Protein AF-A0A7Y5Q0I6-F1 (afdb_monomer_lite)

Radius of gyration: 16.9 Å; chains: 1; bounding box: 39×38×56 Å

pLDDT: mean 83.08, std 16.24, range [30.36, 98.31]

Secondary structure (DSSP, 8-state):
---HHHHHSTTTTT----SHHHHHHHHHHTT--GGGSEEEESS-SHHHHHH--EEEETTSSS-TTTTTSS---HHHHHHHHHHT--SEEEESSPPPPTT--SGGG-TTTTSHHHHHHHTTTT-GGGTTS-HHHHHHHHHHHHHHHHHHEEEEEEEE--TTT-TT-EEEEEEETT-TTHHHHHHHHHT-SSSPPGGGHHHH-SS-GGGTT--

Structure (mmCIF, N/CA/C/O backbone):
data_AF-A0A7Y5Q0I6-F1
#
_entry.id   AF-A0A7Y5Q0I6-F1
#
loop_
_atom_site.group_PDB
_atom_site.id
_atom_site.type_symbol
_atom_site.label_atom_id
_atom_site.label_alt_id
_atom_site.label_comp_id
_atom_site.label_asym_id
_atom_site.label_entity_id
_atom_site.label_seq_id
_atom_site.pdbx_PDB_ins_code
_atom_site.Cartn_x
_atom_site.Cartn_y
_atom_site.Cartn_z
_atom_site.occupancy
_atom_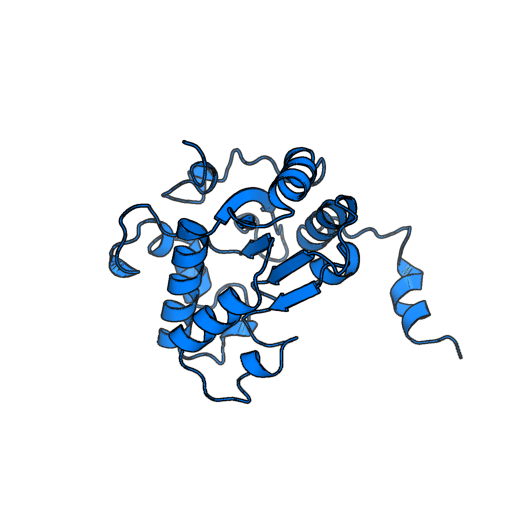site.B_iso_or_equiv
_atom_site.auth_seq_id
_atom_site.auth_comp_id
_atom_site.auth_asym_id
_atom_site.auth_atom_id
_atom_site.pdbx_PDB_model_num
ATOM 1 N N . LEU A 1 1 ? 19.871 -3.307 36.132 1.00 40.44 1 LEU A N 1
ATOM 2 C CA . LEU A 1 1 ? 20.026 -3.120 34.671 1.00 40.44 1 LEU A CA 1
ATOM 3 C C . LEU A 1 1 ? 18.630 -3.068 34.072 1.00 40.44 1 LEU A C 1
ATOM 5 O O . LEU A 1 1 ? 17.903 -4.044 34.201 1.00 40.44 1 LEU A O 1
ATOM 9 N N . ALA A 1 2 ? 18.203 -1.915 33.559 1.00 31.17 2 ALA A N 1
ATOM 10 C CA . ALA A 1 2 ? 16.858 -1.774 33.006 1.00 31.17 2 ALA A CA 1
ATOM 11 C C . ALA A 1 2 ? 16.737 -2.561 31.685 1.00 31.17 2 ALA A C 1
ATOM 13 O O . ALA A 1 2 ? 17.696 -2.639 30.919 1.00 31.17 2 ALA A O 1
ATOM 14 N N . HIS A 1 3 ? 15.576 -3.180 31.452 1.00 30.36 3 HIS A N 1
ATOM 15 C CA . HIS A 1 3 ? 15.298 -4.002 30.270 1.00 30.36 3 HIS A CA 1
ATOM 16 C C . HIS A 1 3 ? 15.538 -3.186 28.982 1.00 30.36 3 HIS A C 1
ATOM 18 O O . HIS A 1 3 ? 15.102 -2.039 28.933 1.00 30.36 3 HIS A O 1
ATOM 24 N N . PRO A 1 4 ? 16.100 -3.744 27.892 1.00 36.62 4 PRO A N 1
ATOM 25 C CA . PRO A 1 4 ? 16.348 -3.027 26.625 1.00 36.62 4 PRO A CA 1
ATOM 26 C C . PRO A 1 4 ? 15.128 -2.302 26.020 1.00 36.62 4 PRO A C 1
ATOM 28 O O . PRO A 1 4 ? 15.272 -1.398 25.203 1.00 36.62 4 PRO A O 1
ATOM 31 N N . ARG A 1 5 ? 13.913 -2.654 26.465 1.00 37.59 5 ARG A N 1
ATOM 32 C CA . ARG A 1 5 ? 12.668 -1.963 26.102 1.00 37.59 5 ARG A CA 1
ATOM 33 C C . ARG A 1 5 ? 12.566 -0.567 26.726 1.00 37.59 5 ARG A C 1
ATOM 35 O O . ARG A 1 5 ? 12.044 0.321 26.069 1.00 37.59 5 ARG A O 1
ATOM 42 N N . SER A 1 6 ? 13.086 -0.345 27.936 1.00 37.88 6 SER A N 1
ATOM 43 C CA . SER A 1 6 ? 12.951 0.936 28.644 1.00 37.88 6 SER A CA 1
ATOM 44 C C . SER A 1 6 ? 13.826 2.045 28.059 1.00 37.88 6 SER A C 1
ATOM 46 O O . SER A 1 6 ? 13.503 3.215 28.223 1.00 37.88 6 SER A O 1
ATOM 48 N N . VAL A 1 7 ? 14.915 1.689 27.370 1.00 39.22 7 VAL A N 1
ATOM 49 C CA . VAL A 1 7 ? 15.839 2.649 26.738 1.00 39.22 7 VAL A CA 1
ATOM 50 C C . VAL A 1 7 ? 15.331 3.079 25.356 1.00 39.22 7 VAL A C 1
ATOM 52 O O . VAL A 1 7 ? 15.511 4.225 24.957 1.00 39.22 7 VAL A O 1
ATOM 55 N N . ALA A 1 8 ? 14.607 2.201 24.652 1.00 41.41 8 ALA A N 1
ATOM 56 C CA . ALA A 1 8 ? 13.905 2.557 23.416 1.00 41.41 8 ALA A CA 1
ATOM 57 C C . ALA A 1 8 ? 12.666 3.441 23.673 1.00 41.41 8 ALA A C 1
ATOM 59 O O . ALA A 1 8 ? 12.259 4.205 22.801 1.00 41.41 8 ALA A O 1
ATOM 60 N N . THR A 1 9 ? 12.076 3.373 24.874 1.00 41.97 9 THR A N 1
ATOM 61 C CA . THR A 1 9 ? 10.883 4.151 25.259 1.00 41.97 9 THR A CA 1
ATOM 62 C C . THR A 1 9 ? 11.174 5.378 26.125 1.00 41.97 9 THR A C 1
ATOM 64 O O . THR A 1 9 ? 10.256 6.136 26.425 1.00 41.97 9 THR A O 1
ATOM 67 N N . SER A 1 10 ? 12.418 5.624 26.547 1.00 36.28 10 SER A N 1
ATOM 68 C CA . SER A 1 10 ? 12.753 6.785 27.393 1.00 36.28 10 SER A CA 1
ATOM 69 C C . SER A 1 10 ? 12.792 8.122 26.637 1.00 36.28 10 SER A C 1
ATOM 71 O O . SER A 1 10 ? 12.914 9.169 27.260 1.00 36.28 10 SER A O 1
ATOM 73 N N . TRP A 1 11 ? 12.636 8.104 25.310 1.00 38.44 11 TRP A N 1
ATOM 74 C CA . TRP A 1 11 ? 12.627 9.289 24.438 1.00 38.44 11 TRP A CA 1
ATOM 75 C C . TRP A 1 11 ? 11.198 9.756 24.060 1.00 38.44 11 TRP A C 1
ATOM 77 O O . TRP A 1 11 ? 11.021 10.648 23.236 1.00 38.44 11 TRP A O 1
ATOM 87 N N . TRP A 1 12 ? 10.156 9.139 24.632 1.00 49.66 12 TRP A N 1
ATOM 88 C CA . TRP A 1 12 ? 8.867 8.943 23.947 1.00 49.66 12 TRP A CA 1
ATOM 89 C C . TRP A 1 12 ? 7.822 10.074 24.010 1.00 49.66 12 TRP A C 1
ATOM 91 O O . TRP A 1 12 ? 7.208 10.351 22.981 1.00 49.66 12 TRP A O 1
ATOM 101 N N . PRO A 1 13 ? 7.552 10.761 25.136 1.00 46.53 13 PRO A N 1
ATOM 102 C CA . PRO A 1 13 ? 6.463 11.747 25.146 1.00 46.53 13 PRO A CA 1
ATOM 103 C C . PRO A 1 13 ? 6.823 13.058 24.435 1.00 46.53 13 PRO A C 1
ATOM 105 O O . PRO A 1 13 ? 5.936 13.766 23.972 1.00 46.53 13 PRO A O 1
ATOM 108 N N . GLN A 1 14 ? 8.118 13.372 24.349 1.00 43.25 14 GLN A N 1
ATOM 109 C CA . GLN A 1 14 ? 8.625 14.673 23.896 1.00 43.25 14 GLN A CA 1
ATOM 110 C C . GLN A 1 14 ? 9.036 14.670 22.412 1.00 43.25 14 GLN A C 1
ATOM 112 O O . GLN A 1 14 ? 9.168 15.731 21.812 1.00 43.25 14 GLN A O 1
ATOM 117 N N . PHE A 1 15 ? 9.176 13.485 21.802 1.00 50.59 15 PHE A N 1
ATOM 118 C CA . PHE A 1 15 ? 9.573 13.300 20.405 1.00 50.59 15 PHE A CA 1
ATOM 119 C C . PHE A 1 15 ? 8.634 12.327 19.690 1.00 50.59 15 PHE A C 1
ATOM 121 O O . PHE A 1 15 ? 9.068 11.291 19.189 1.00 50.59 15 PHE A O 1
ATOM 128 N N . ARG A 1 16 ? 7.330 12.637 19.624 1.00 55.47 16 ARG A N 1
ATOM 129 C CA . ARG A 1 16 ? 6.475 11.959 18.636 1.00 55.47 16 ARG A CA 1
ATOM 130 C C . ARG A 1 16 ? 7.062 12.266 17.257 1.00 55.47 16 ARG A C 1
ATOM 132 O O . ARG A 1 16 ? 7.065 13.438 16.878 1.00 55.47 16 ARG A O 1
ATOM 139 N N . PRO A 1 17 ? 7.589 11.277 16.518 1.00 62.00 17 PRO A N 1
ATOM 140 C CA . PRO A 1 17 ? 8.167 11.559 15.219 1.00 62.00 17 PRO A CA 1
ATOM 141 C C . PRO A 1 17 ? 7.054 12.095 14.316 1.00 62.00 17 PRO A C 1
ATOM 143 O O . PRO A 1 17 ? 6.029 11.440 14.155 1.00 62.00 17 PRO A O 1
ATOM 146 N N . ASN A 1 18 ? 7.232 13.281 13.735 1.00 70.94 18 ASN A N 1
ATOM 147 C CA . ASN A 1 18 ? 6.258 13.854 12.799 1.00 70.94 18 ASN A CA 1
ATOM 148 C C . ASN A 1 18 ? 6.483 13.373 11.350 1.00 70.94 18 ASN A C 1
ATOM 150 O O . ASN A 1 18 ? 6.041 14.006 10.398 1.00 70.94 18 ASN A O 1
ATOM 154 N N . ASN A 1 19 ? 7.209 12.266 11.157 1.00 80.19 19 ASN A N 1
ATOM 155 C CA . ASN A 1 19 ? 7.417 11.693 9.827 1.00 80.19 19 ASN A CA 1
ATOM 156 C C . ASN A 1 19 ? 6.182 10.892 9.376 1.00 80.19 19 ASN A C 1
ATOM 158 O O . ASN A 1 19 ? 5.393 10.432 10.205 1.00 80.19 19 ASN A O 1
ATOM 162 N N . ALA A 1 20 ? 6.026 10.698 8.064 1.00 83.12 20 ALA A N 1
ATOM 163 C CA . ALA A 1 20 ? 4.897 9.973 7.467 1.00 83.12 20 ALA A CA 1
ATOM 164 C C . ALA A 1 20 ? 4.594 8.617 8.119 1.00 83.12 20 ALA A C 1
ATOM 166 O O . ALA A 1 20 ? 3.440 8.322 8.411 1.00 83.12 20 ALA A O 1
ATOM 167 N N . LEU A 1 21 ? 5.616 7.796 8.368 1.00 85.81 21 LEU A N 1
ATOM 168 C CA . LEU A 1 21 ? 5.430 6.428 8.856 1.00 85.81 21 LEU A CA 1
ATOM 169 C C . LEU A 1 21 ? 4.940 6.395 10.309 1.00 85.81 21 LEU A C 1
ATOM 171 O O . LEU A 1 21 ? 4.128 5.542 10.666 1.00 85.81 21 LEU A O 1
ATOM 175 N N . ALA A 1 22 ? 5.391 7.329 11.148 1.00 86.06 22 ALA A N 1
ATOM 176 C CA . ALA A 1 22 ? 4.839 7.495 12.491 1.00 86.06 22 ALA A CA 1
ATOM 177 C C . ALA A 1 22 ? 3.396 8.003 12.458 1.00 86.06 22 ALA A C 1
ATOM 179 O O . ALA A 1 22 ? 2.556 7.468 13.178 1.00 86.06 22 ALA A O 1
ATOM 180 N N . ARG A 1 23 ? 3.105 9.003 11.613 1.00 88.75 23 ARG A N 1
ATOM 181 C CA . ARG A 1 23 ? 1.752 9.556 11.438 1.00 88.75 23 ARG A CA 1
ATOM 182 C C . ARG A 1 23 ? 0.761 8.464 11.022 1.00 88.75 23 ARG A C 1
ATOM 184 O O . ARG A 1 23 ? -0.217 8.251 11.733 1.00 88.75 23 ARG A O 1
ATOM 191 N N . LEU A 1 24 ? 1.094 7.699 9.980 1.00 90.94 24 LEU A N 1
ATOM 192 C CA . LEU A 1 24 ? 0.323 6.536 9.536 1.00 90.94 24 LEU A CA 1
ATOM 193 C C . LEU A 1 24 ? 0.144 5.499 10.650 1.00 90.94 24 LEU A C 1
ATOM 195 O O . LEU A 1 24 ? -0.965 5.042 10.909 1.00 90.94 24 LEU A O 1
ATOM 199 N N . GLY A 1 25 ? 1.230 5.114 11.324 1.00 92.00 25 GLY A N 1
ATOM 200 C CA . GLY A 1 25 ? 1.151 4.120 12.390 1.00 92.00 25 GLY A CA 1
ATOM 201 C C . GLY A 1 25 ? 0.245 4.555 13.545 1.00 92.00 25 GLY A C 1
ATOM 202 O O . GLY A 1 25 ? -0.499 3.734 14.070 1.00 92.00 25 GLY A O 1
ATOM 203 N N . LEU A 1 26 ? 0.273 5.836 13.919 1.00 91.44 26 LEU A N 1
ATOM 204 C CA . LEU A 1 26 ? -0.611 6.391 14.945 1.00 91.44 26 LEU A CA 1
ATOM 205 C C . LEU A 1 26 ? -2.075 6.394 14.498 1.00 91.44 26 LEU A C 1
ATOM 207 O O . LEU A 1 26 ? -2.926 6.006 15.290 1.00 91.44 26 LEU A O 1
ATOM 211 N N . ASP A 1 27 ? -2.357 6.776 13.249 1.00 93.12 27 ASP A N 1
ATOM 212 C CA . ASP A 1 27 ? -3.720 6.742 12.707 1.00 93.12 27 ASP A CA 1
ATOM 213 C C . ASP A 1 27 ? -4.264 5.313 12.698 1.00 93.12 27 ASP A C 1
ATOM 215 O O . ASP A 1 27 ? -5.323 5.052 13.254 1.00 93.12 27 ASP A O 1
ATOM 219 N N . LEU A 1 28 ? -3.506 4.346 12.176 1.00 94.31 28 LEU A N 1
ATOM 220 C CA . LEU A 1 28 ? -3.920 2.940 12.205 1.00 94.31 28 LEU A CA 1
ATOM 221 C C . LEU A 1 28 ? -4.111 2.411 13.633 1.00 94.31 28 LEU A C 1
ATOM 223 O O . LEU A 1 28 ? -4.994 1.587 13.856 1.00 94.31 28 LEU A O 1
ATOM 227 N N . GLY A 1 29 ? -3.341 2.903 14.606 1.00 93.56 29 GLY A N 1
ATOM 228 C CA . GLY A 1 29 ? -3.525 2.566 16.020 1.00 93.56 29 GLY A CA 1
ATOM 229 C C . GLY A 1 29 ? -4.877 3.022 16.585 1.00 93.56 29 GLY A C 1
ATOM 230 O O . GLY A 1 29 ? -5.436 2.346 17.446 1.00 93.56 29 GLY A O 1
ATOM 231 N N . GLU A 1 30 ? -5.462 4.106 16.063 1.00 94.56 30 GLU A N 1
ATOM 232 C CA . GLU A 1 30 ? -6.795 4.587 16.467 1.00 94.56 30 GLU A CA 1
ATOM 233 C C . GLU A 1 30 ? -7.932 3.657 16.004 1.00 94.56 30 GLU A C 1
ATOM 235 O O . GLU A 1 30 ? -9.053 3.737 16.516 1.00 94.56 30 GLU A O 1
ATOM 240 N N . SER A 1 31 ? -7.654 2.717 15.091 1.00 94.62 31 SER A N 1
ATOM 241 C CA . SER A 1 31 ? -8.609 1.663 14.735 1.00 94.62 31 SER A CA 1
ATOM 242 C C . SER A 1 31 ? -8.952 0.753 15.913 1.00 94.62 31 SER A C 1
ATOM 244 O O . SER A 1 31 ? -10.091 0.289 15.979 1.00 94.62 31 SER A O 1
ATOM 246 N N . GLY A 1 32 ? -8.012 0.552 16.847 1.00 94.44 32 GLY A N 1
ATOM 247 C CA . GLY A 1 32 ? -8.145 -0.379 17.970 1.00 94.44 32 GLY A CA 1
ATOM 248 C C . GLY A 1 32 ? -8.094 -1.857 17.570 1.00 94.44 32 GLY A C 1
ATOM 249 O O . GLY A 1 32 ? -8.406 -2.705 18.394 1.00 94.44 32 GLY A O 1
ATOM 250 N N . LEU A 1 33 ? -7.731 -2.166 16.320 1.00 95.56 33 LEU A N 1
ATOM 251 C CA . LEU A 1 33 ? -7.743 -3.535 15.794 1.00 95.56 33 LEU A CA 1
ATOM 252 C C . LEU A 1 33 ? -6.536 -4.362 16.243 1.00 95.56 33 LEU A C 1
ATOM 254 O O . LEU A 1 33 ? -6.606 -5.582 16.248 1.00 95.56 33 LEU A O 1
ATOM 258 N N . GLU A 1 34 ? -5.428 -3.713 16.610 1.00 94.19 34 GLU A N 1
ATOM 259 C CA . GLU A 1 34 ? -4.209 -4.387 17.068 1.00 94.19 34 GLU A CA 1
ATOM 260 C C . GLU A 1 34 ? -3.864 -5.618 16.199 1.00 94.19 34 GLU A C 1
ATOM 262 O O . GLU A 1 34 ? -3.811 -5.525 14.977 1.00 94.19 34 GLU A O 1
ATOM 267 N N . GLN A 1 35 ? -3.647 -6.792 16.792 1.00 95.56 35 GLN A N 1
ATOM 268 C CA . GLN A 1 35 ? -3.250 -8.000 16.062 1.00 95.56 35 GLN A CA 1
ATOM 269 C C . GLN A 1 35 ? -4.384 -8.664 15.257 1.00 95.56 35 GLN A C 1
ATOM 271 O O . GLN A 1 35 ? -4.104 -9.633 14.549 1.00 95.56 35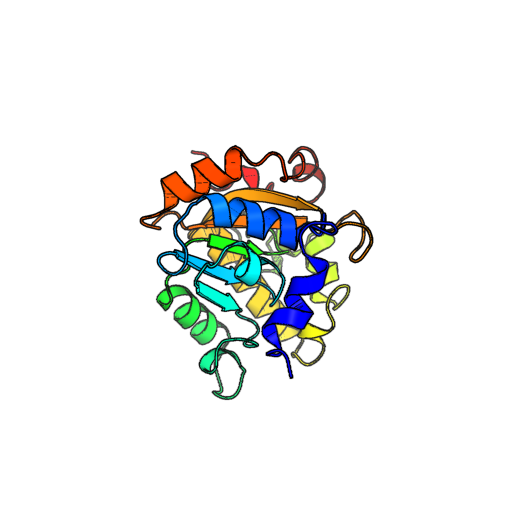 GLN A O 1
ATOM 276 N N . ASP A 1 36 ? -5.619 -8.156 15.325 1.00 97.00 36 ASP A N 1
ATOM 277 C CA . ASP A 1 36 ? -6.750 -8.689 14.557 1.00 97.00 36 ASP A CA 1
ATOM 278 C C . ASP A 1 36 ? -6.672 -8.291 13.078 1.00 97.00 36 ASP A C 1
ATOM 280 O O . ASP A 1 36 ? -7.109 -9.048 12.212 1.00 97.00 36 ASP A O 1
ATOM 284 N N . ALA A 1 37 ? -6.059 -7.142 12.770 1.00 97.25 37 ALA A N 1
ATOM 285 C CA . ALA A 1 37 ? -5.858 -6.683 11.400 1.00 97.25 37 ALA A CA 1
ATOM 286 C C . ALA A 1 37 ? -4.389 -6.762 10.965 1.00 97.25 37 ALA A C 1
ATOM 288 O O . ALA A 1 37 ? -3.445 -6.638 11.754 1.00 97.25 37 ALA A O 1
ATOM 289 N N . THR A 1 38 ? -4.197 -6.975 9.664 1.00 96.50 38 THR A N 1
ATOM 290 C CA . THR A 1 38 ? -2.879 -7.186 9.059 1.00 96.50 38 THR A CA 1
ATOM 291 C C . THR A 1 38 ? -2.517 -6.073 8.093 1.00 96.50 38 THR A C 1
ATOM 293 O O . THR A 1 38 ? -3.299 -5.735 7.208 1.00 96.50 38 THR A O 1
ATOM 296 N N . ILE A 1 39 ? -1.302 -5.544 8.219 1.00 95.38 39 ILE A N 1
ATOM 297 C CA . ILE A 1 39 ? -0.731 -4.581 7.285 1.00 95.38 39 ILE A CA 1
ATOM 298 C C . ILE A 1 39 ? 0.316 -5.229 6.379 1.00 95.38 39 ILE A C 1
ATOM 300 O O . ILE A 1 39 ? 1.275 -5.835 6.860 1.00 95.38 39 ILE A O 1
ATOM 304 N N . LEU A 1 40 ? 0.146 -5.051 5.069 1.00 94.31 40 LEU A N 1
ATOM 305 C CA . LEU A 1 40 ? 1.177 -5.289 4.065 1.00 94.31 40 LEU A CA 1
ATOM 306 C C . LEU A 1 40 ? 2.066 -4.048 3.940 1.00 94.31 40 LEU A C 1
ATOM 308 O O . LEU A 1 40 ? 1.574 -2.940 3.721 1.00 94.31 40 LEU A O 1
ATOM 312 N N . LEU A 1 41 ? 3.375 -4.235 4.065 1.00 88.44 41 LEU A N 1
ATOM 313 C CA . LEU A 1 41 ? 4.368 -3.171 4.020 1.00 88.44 41 LEU A CA 1
ATOM 314 C C . LEU A 1 41 ? 5.292 -3.336 2.813 1.00 88.44 41 LEU A C 1
ATOM 316 O O . LEU A 1 41 ? 5.887 -4.397 2.622 1.00 88.44 41 LEU A O 1
ATOM 320 N N . SER A 1 42 ? 5.527 -2.237 2.098 1.00 73.19 42 SER A N 1
ATOM 321 C CA . SER A 1 42 ? 6.627 -2.120 1.130 1.00 73.19 42 SER A CA 1
ATOM 322 C C . SER A 1 42 ? 8.011 -1.918 1.791 1.00 73.19 42 SER A C 1
ATOM 324 O O . SER A 1 42 ? 9.007 -1.719 1.096 1.00 73.19 42 SER A O 1
ATOM 326 N N . GLY A 1 43 ? 8.093 -1.967 3.129 1.00 65.81 43 GLY A N 1
ATOM 327 C CA . GLY A 1 43 ? 9.333 -1.905 3.910 1.00 65.81 43 GLY A CA 1
ATOM 328 C C . GLY A 1 43 ? 9.084 -1.891 5.426 1.00 65.81 43 GLY A C 1
ATOM 329 O O . GLY A 1 43 ? 8.067 -1.375 5.893 1.00 65.81 43 GLY A O 1
ATOM 330 N N . ALA A 1 44 ? 10.005 -2.458 6.211 1.00 59.78 44 ALA A N 1
ATOM 331 C CA . ALA A 1 44 ? 9.915 -2.455 7.674 1.00 59.78 44 ALA A CA 1
ATOM 332 C C . ALA A 1 44 ? 10.115 -1.037 8.243 1.00 59.78 44 ALA A C 1
ATOM 334 O O . ALA A 1 44 ? 10.926 -0.263 7.736 1.00 59.78 44 ALA A O 1
ATOM 335 N N . GLY A 1 45 ? 9.397 -0.673 9.311 1.00 71.56 45 GLY A N 1
ATOM 336 C CA . GLY A 1 45 ? 9.482 0.693 9.830 1.00 71.56 45 GLY A CA 1
ATOM 337 C C . GLY A 1 45 ? 8.673 0.974 11.090 1.00 71.56 45 GLY A C 1
ATOM 338 O O . GLY A 1 45 ? 8.370 0.087 11.880 1.00 71.56 45 GLY A O 1
ATOM 339 N N . GLN A 1 46 ? 8.341 2.251 11.279 1.00 83.31 46 GLN A N 1
ATOM 340 C CA . GLN A 1 46 ? 7.649 2.758 12.469 1.00 83.31 46 GLN A CA 1
ATOM 341 C C . GLN A 1 46 ? 6.158 2.374 12.506 1.00 83.31 46 GLN A C 1
ATOM 343 O O . GLN A 1 46 ? 5.564 2.343 13.584 1.00 83.31 46 GLN A O 1
ATOM 348 N N . VAL A 1 47 ? 5.561 2.029 11.357 1.00 88.12 47 VAL A N 1
ATOM 349 C CA . VAL A 1 47 ? 4.120 1.749 11.241 1.00 88.12 47 VAL A CA 1
ATOM 350 C C . VAL A 1 47 ? 3.670 0.596 12.154 1.00 88.12 47 VAL A C 1
ATOM 352 O O . VAL A 1 47 ? 2.763 0.827 12.956 1.00 88.12 47 VAL A O 1
ATOM 355 N N . PRO A 1 48 ? 4.288 -0.608 12.150 1.00 87.94 48 PRO A N 1
ATOM 356 C CA . PRO A 1 48 ? 3.873 -1.699 13.044 1.00 87.94 48 PRO A CA 1
ATOM 357 C C . PRO A 1 48 ? 4.036 -1.366 14.523 1.00 87.94 48 PRO A C 1
ATOM 359 O O . PRO A 1 48 ? 3.265 -1.828 15.363 1.00 87.94 48 PRO A O 1
ATOM 362 N N . TRP A 1 49 ? 5.033 -0.545 14.857 1.00 87.12 49 TRP A N 1
ATOM 363 C CA . TRP A 1 49 ? 5.273 -0.169 16.241 1.00 87.12 49 TRP A CA 1
ATOM 364 C C . TRP A 1 49 ? 4.118 0.661 16.813 1.00 87.12 49 TRP A C 1
ATOM 366 O O . TRP A 1 49 ? 3.646 0.367 17.913 1.00 87.12 49 TRP A O 1
ATOM 376 N N . PHE A 1 50 ? 3.677 1.689 16.082 1.00 89.88 50 PHE A N 1
ATOM 377 C CA . PHE A 1 50 ? 2.604 2.580 16.532 1.00 89.88 50 PHE A CA 1
ATOM 378 C C . PHE A 1 50 ? 1.211 1.978 16.330 1.00 89.88 50 PHE A C 1
ATOM 380 O O . PHE A 1 50 ? 0.368 2.130 17.208 1.00 89.88 50 PHE A O 1
ATOM 387 N N . SER A 1 51 ? 0.988 1.269 15.221 1.00 92.12 51 SER A N 1
ATOM 388 C CA . SER A 1 51 ? -0.336 0.729 14.884 1.00 92.12 51 SER A CA 1
ATOM 389 C C . SER A 1 51 ? -0.704 -0.527 15.662 1.00 92.12 51 SER A C 1
ATOM 391 O O . SER A 1 51 ? -1.882 -0.838 15.794 1.00 92.12 51 SER A O 1
ATOM 393 N N . ARG A 1 52 ? 0.302 -1.268 16.152 1.00 92.56 52 ARG A N 1
ATOM 394 C CA . ARG A 1 52 ? 0.139 -2.601 16.749 1.00 92.56 52 ARG A CA 1
ATOM 395 C C . ARG A 1 52 ? -0.540 -3.613 15.825 1.00 92.56 52 ARG A C 1
ATOM 397 O O . ARG A 1 52 ? -0.961 -4.650 16.322 1.00 92.56 52 ARG A O 1
ATOM 404 N N . LEU A 1 53 ? -0.606 -3.355 14.519 1.00 94.69 53 LEU A N 1
ATOM 405 C CA . LEU A 1 53 ? -1.111 -4.320 13.549 1.00 94.69 53 LEU A CA 1
ATOM 406 C C . LEU A 1 53 ? -0.140 -5.482 13.362 1.00 94.69 53 LEU A C 1
ATOM 408 O O . LEU A 1 53 ? 1.078 -5.330 13.523 1.00 94.69 53 LEU A O 1
ATOM 412 N N . ARG A 1 54 ? -0.666 -6.649 12.982 1.00 93.81 54 ARG A N 1
ATOM 413 C CA . ARG A 1 54 ? 0.178 -7.733 12.471 1.00 93.81 54 ARG A CA 1
ATOM 414 C C . ARG A 1 54 ? 0.816 -7.258 11.169 1.00 93.81 54 ARG A C 1
ATOM 416 O O . ARG A 1 54 ? 0.118 -6.801 10.275 1.00 93.81 54 ARG A O 1
ATOM 423 N N . ALA A 1 55 ? 2.134 -7.347 11.049 1.00 92.12 55 ALA A N 1
ATOM 424 C CA . ALA A 1 55 ? 2.845 -6.819 9.890 1.00 92.12 55 ALA A CA 1
ATOM 425 C C . ALA A 1 55 ? 3.383 -7.937 9.002 1.00 92.12 55 ALA A C 1
ATOM 427 O O . ALA A 1 55 ? 4.018 -8.869 9.487 1.00 92.12 55 ALA A O 1
ATOM 428 N N . VAL A 1 56 ? 3.196 -7.779 7.698 1.00 91.06 56 VAL A N 1
ATOM 429 C CA . VAL A 1 56 ? 3.824 -8.583 6.650 1.00 91.06 56 VAL A CA 1
ATOM 430 C C . VAL A 1 56 ? 4.584 -7.612 5.768 1.00 91.06 56 VAL A C 1
ATOM 432 O O . VAL A 1 56 ? 3.974 -6.721 5.185 1.00 91.06 56 VAL A O 1
ATOM 435 N N . ASP A 1 57 ? 5.901 -7.746 5.669 1.00 86.50 57 ASP A N 1
ATOM 436 C CA . ASP A 1 57 ? 6.654 -7.040 4.637 1.00 86.50 57 ASP A CA 1
ATOM 437 C C . ASP A 1 57 ? 7.014 -8.006 3.508 1.00 86.50 57 ASP A C 1
ATOM 439 O O . ASP A 1 57 ? 7.476 -9.128 3.735 1.00 86.50 57 ASP A O 1
ATOM 443 N N . TRP A 1 58 ? 6.736 -7.590 2.273 1.00 82.50 58 TRP A N 1
ATOM 444 C CA . TRP A 1 58 ? 6.936 -8.465 1.119 1.00 82.50 58 TRP A CA 1
ATOM 445 C C . TRP A 1 58 ? 8.406 -8.574 0.701 1.00 82.50 58 TRP A C 1
ATOM 447 O O . TRP A 1 58 ? 8.775 -9.505 -0.011 1.00 82.50 58 TRP A O 1
ATOM 457 N N . VAL A 1 59 ? 9.254 -7.676 1.211 1.00 78.56 59 VAL A N 1
ATOM 458 C CA . VAL A 1 59 ? 10.720 -7.736 1.100 1.00 78.56 59 VAL A CA 1
ATOM 459 C C . VAL A 1 59 ? 11.356 -8.803 2.001 1.00 78.56 59 VAL A C 1
ATOM 461 O O . VAL A 1 59 ? 12.528 -9.129 1.822 1.00 78.56 59 VAL A O 1
ATOM 464 N N . GLY A 1 60 ? 10.597 -9.390 2.930 1.00 77.50 60 GLY A N 1
ATOM 465 C CA . GLY A 1 60 ? 10.999 -10.550 3.717 1.00 77.50 60 GLY A CA 1
ATOM 466 C C . GLY A 1 60 ? 11.820 -10.275 4.977 1.00 77.50 60 GLY A C 1
ATOM 467 O O . GLY A 1 60 ? 12.397 -11.210 5.531 1.00 77.50 60 GLY A O 1
ATOM 468 N N . LEU A 1 61 ? 11.868 -9.036 5.463 1.00 78.44 61 LEU A N 1
ATOM 469 C CA . LEU A 1 61 ? 12.595 -8.649 6.676 1.00 78.44 61 LEU A CA 1
ATOM 470 C C . LEU A 1 61 ? 11.942 -9.201 7.953 1.00 78.44 61 LEU A C 1
ATOM 472 O O . LEU A 1 61 ? 12.650 -9.521 8.908 1.00 78.44 61 LEU A O 1
ATOM 476 N N . ASN A 1 62 ? 10.615 -9.344 7.978 1.00 79.50 62 ASN A N 1
ATOM 477 C CA . ASN A 1 62 ? 9.857 -9.835 9.131 1.00 79.50 62 ASN A CA 1
ATOM 478 C C . ASN A 1 62 ? 9.167 -11.188 8.906 1.00 79.50 62 ASN A C 1
ATOM 480 O O . ASN A 1 62 ? 8.462 -11.668 9.794 1.00 79.50 62 ASN A O 1
ATOM 484 N N . HIS A 1 63 ? 9.373 -11.819 7.747 1.00 82.75 63 HIS A N 1
ATOM 485 C CA . HIS A 1 63 ? 8.625 -13.009 7.361 1.00 82.75 63 HIS A CA 1
ATOM 486 C C . HIS A 1 63 ? 9.534 -14.086 6.750 1.00 82.75 63 HIS A C 1
ATOM 488 O O . HIS A 1 63 ? 9.983 -13.973 5.613 1.00 82.75 63 HIS A O 1
ATOM 494 N N . ASN A 1 64 ? 9.744 -15.198 7.471 1.00 81.31 64 ASN A N 1
ATOM 495 C CA . ASN A 1 64 ? 10.683 -16.270 7.089 1.00 81.31 64 ASN A CA 1
ATOM 496 C C . ASN A 1 64 ? 10.506 -16.760 5.646 1.00 81.31 64 ASN A C 1
ATOM 498 O O . ASN A 1 64 ? 11.480 -16.866 4.907 1.00 81.31 64 ASN A O 1
ATOM 502 N N . ARG A 1 65 ? 9.264 -17.009 5.225 1.00 84.50 65 ARG A N 1
ATOM 503 C CA . ARG A 1 65 ? 8.978 -17.484 3.866 1.00 84.50 65 ARG A CA 1
ATOM 504 C C . ARG A 1 65 ? 9.248 -16.445 2.768 1.00 84.50 65 ARG A C 1
ATOM 506 O O . ARG A 1 65 ? 9.539 -16.815 1.640 1.00 84.50 65 ARG A O 1
ATOM 513 N N . LEU A 1 66 ? 9.177 -15.157 3.103 1.00 85.44 66 LEU A N 1
ATOM 514 C CA . LEU A 1 66 ? 9.427 -14.048 2.178 1.00 85.44 66 LEU A CA 1
ATOM 515 C C . LEU A 1 66 ? 10.898 -13.596 2.222 1.00 85.44 66 LEU A C 1
ATOM 517 O O . LEU A 1 66 ? 11.356 -12.936 1.301 1.00 85.44 66 LEU A O 1
ATOM 521 N N . SER A 1 67 ? 11.668 -14.016 3.237 1.00 81.00 67 SER A N 1
ATOM 522 C CA . SER A 1 67 ? 13.085 -13.659 3.453 1.00 81.00 67 SER A CA 1
ATOM 523 C C . SER A 1 67 ? 14.078 -14.184 2.405 1.00 81.00 67 SER A C 1
ATOM 525 O O . SER A 1 67 ? 15.285 -14.024 2.563 1.00 81.00 67 SER A O 1
ATOM 527 N N . GLY A 1 68 ? 13.604 -14.880 1.367 1.00 76.94 68 GLY A N 1
ATOM 528 C CA . GLY A 1 68 ? 14.448 -15.482 0.331 1.00 76.94 68 GLY A CA 1
ATOM 529 C C . GLY A 1 68 ? 15.168 -16.771 0.744 1.00 76.94 68 GLY A C 1
ATOM 530 O O . GLY A 1 68 ? 15.851 -17.370 -0.082 1.00 76.94 68 GLY A O 1
ATOM 531 N N . ARG A 1 69 ? 14.995 -17.243 1.990 1.00 79.12 69 ARG A N 1
ATOM 532 C CA . ARG A 1 69 ? 15.497 -18.558 2.446 1.00 79.12 69 ARG A CA 1
ATOM 533 C C . ARG A 1 69 ? 14.837 -19.731 1.719 1.00 79.12 69 ARG A C 1
ATOM 535 O O . ARG A 1 69 ? 15.453 -20.780 1.565 1.00 79.12 69 ARG A O 1
ATOM 542 N N . GLU A 1 70 ? 13.598 -19.543 1.276 1.00 82.12 70 GLU A N 1
ATOM 543 C CA . GLU A 1 70 ? 12.907 -20.444 0.360 1.00 82.12 70 GLU A CA 1
ATOM 544 C C . GLU A 1 70 ? 12.905 -19.819 -1.035 1.00 82.12 70 GLU A C 1
ATOM 546 O O . GLU A 1 70 ? 12.464 -18.682 -1.218 1.00 82.12 70 GLU A O 1
ATOM 551 N N . ALA A 1 71 ? 13.391 -20.562 -2.032 1.00 83.81 71 ALA A N 1
ATOM 552 C CA . ALA A 1 71 ? 13.344 -20.111 -3.414 1.00 83.81 71 ALA A CA 1
ATOM 553 C C . ALA A 1 71 ? 11.884 -20.038 -3.885 1.00 83.81 71 ALA A C 1
ATOM 555 O O . ALA A 1 71 ? 11.178 -21.045 -3.932 1.00 83.81 71 ALA A O 1
ATOM 556 N N . MET A 1 72 ? 11.439 -18.834 -4.243 1.00 87.88 72 MET A N 1
ATOM 557 C CA . MET A 1 72 ? 10.072 -18.566 -4.673 1.00 87.88 72 MET A CA 1
ATOM 558 C C . MET A 1 72 ? 10.070 -17.643 -5.894 1.00 87.88 72 MET A C 1
ATOM 560 O O . MET A 1 72 ? 10.807 -16.647 -5.928 1.00 87.88 72 MET A O 1
ATOM 564 N N . SER A 1 73 ? 9.244 -17.975 -6.892 1.00 90.50 73 SER A N 1
ATOM 565 C CA . SER A 1 73 ? 8.934 -17.060 -7.994 1.00 90.50 73 SER A CA 1
ATOM 566 C C . SER A 1 73 ? 8.131 -15.866 -7.476 1.00 90.50 73 SER A C 1
ATOM 568 O O . SER A 1 73 ? 7.450 -15.963 -6.454 1.00 90.50 73 SER A O 1
ATOM 570 N N . VAL A 1 74 ? 8.174 -14.737 -8.182 1.00 90.38 74 VAL A N 1
ATOM 571 C CA . VAL A 1 74 ? 7.403 -13.544 -7.798 1.00 90.38 74 VAL A CA 1
ATOM 572 C C . VAL A 1 74 ? 5.900 -13.844 -7.792 1.00 90.38 74 VAL A C 1
ATOM 574 O O . VAL A 1 74 ? 5.188 -13.425 -6.883 1.00 90.38 74 VAL A O 1
ATOM 577 N N . GLU A 1 75 ? 5.408 -14.645 -8.739 1.00 91.50 75 GLU A N 1
ATOM 578 C CA . GLU A 1 75 ? 4.010 -15.091 -8.746 1.00 91.50 75 GLU A CA 1
ATOM 579 C C . GLU A 1 75 ? 3.637 -15.879 -7.479 1.00 91.50 75 GLU A C 1
ATOM 581 O O . GLU A 1 75 ? 2.610 -15.605 -6.855 1.00 91.50 75 GLU A O 1
ATOM 586 N N . ALA A 1 76 ? 4.465 -16.846 -7.072 1.00 92.75 76 ALA A N 1
ATOM 587 C CA . ALA A 1 76 ? 4.212 -17.625 -5.863 1.00 92.75 76 ALA A CA 1
ATOM 588 C C . ALA A 1 76 ? 4.294 -16.752 -4.597 1.00 92.75 76 ALA A C 1
ATOM 590 O O . ALA A 1 76 ? 3.498 -16.944 -3.677 1.00 92.75 76 ALA A O 1
ATOM 591 N N . MET A 1 77 ? 5.187 -15.757 -4.585 1.00 91.50 77 MET A N 1
ATOM 592 C CA . MET A 1 77 ? 5.318 -14.772 -3.508 1.00 91.50 77 MET A CA 1
ATOM 593 C C . MET A 1 77 ? 4.032 -13.973 -3.331 1.00 91.50 77 MET A C 1
ATOM 595 O O . MET A 1 77 ? 3.498 -13.916 -2.226 1.00 91.50 77 MET A O 1
ATOM 599 N N . TRP A 1 78 ? 3.480 -13.432 -4.416 1.00 92.81 78 TRP A N 1
ATOM 600 C CA . TRP A 1 78 ? 2.238 -12.661 -4.358 1.00 92.81 78 TRP A CA 1
ATOM 601 C C . TRP A 1 78 ? 1.009 -13.515 -4.047 1.00 92.81 78 TRP A C 1
ATOM 603 O O . TRP A 1 78 ? 0.159 -13.075 -3.278 1.00 92.81 78 TRP A O 1
ATOM 613 N N . LYS A 1 79 ? 0.939 -14.762 -4.536 1.00 94.00 79 LYS A N 1
ATOM 614 C CA . LYS A 1 79 ? -0.101 -15.718 -4.099 1.00 94.00 79 LYS A CA 1
ATOM 615 C C . LYS A 1 79 ? -0.028 -15.992 -2.598 1.00 94.00 79 LYS A C 1
ATOM 617 O O . LYS A 1 79 ? -1.057 -16.135 -1.944 1.00 94.00 79 LYS A O 1
ATOM 622 N N . TYR A 1 80 ? 1.182 -16.084 -2.051 1.00 94.00 80 TYR A N 1
ATOM 623 C CA . TYR A 1 80 ? 1.371 -16.282 -0.622 1.00 94.00 80 TYR A CA 1
ATOM 624 C C . TYR A 1 80 ? 1.009 -15.031 0.189 1.00 94.00 80 TYR A C 1
ATOM 626 O O . TYR A 1 80 ? 0.313 -15.148 1.187 1.00 94.00 80 TYR A O 1
ATOM 634 N N . ILE A 1 81 ? 1.402 -13.838 -0.261 1.00 93.25 81 ILE A N 1
ATOM 635 C CA . ILE A 1 81 ? 1.002 -12.572 0.372 1.00 93.25 81 ILE A CA 1
ATOM 636 C C . ILE A 1 81 ? -0.524 -12.433 0.395 1.00 93.25 81 ILE A C 1
ATOM 638 O O . ILE A 1 81 ? -1.085 -12.106 1.438 1.00 93.25 81 ILE A O 1
ATOM 642 N N . ASP A 1 82 ? -1.204 -12.742 -0.713 1.00 93.81 82 ASP A N 1
ATOM 643 C CA . ASP A 1 82 ? -2.670 -12.689 -0.789 1.00 93.81 82 ASP A CA 1
ATOM 644 C C . ASP A 1 82 ? -3.325 -13.660 0.211 1.00 93.81 82 ASP A C 1
ATOM 646 O O . ASP A 1 82 ? -4.316 -13.314 0.853 1.00 93.81 82 ASP A O 1
ATOM 650 N N . SER A 1 83 ? -2.734 -14.845 0.426 1.00 94.69 83 SER A N 1
ATOM 651 C CA . SER A 1 83 ? -3.261 -15.838 1.377 1.00 94.69 83 SER A CA 1
ATOM 652 C C . SER A 1 83 ? -3.046 -15.481 2.850 1.00 94.69 83 SER A C 1
ATOM 654 O O . SER A 1 83 ? -3.777 -15.982 3.704 1.00 94.69 83 SER A O 1
ATOM 656 N N . LEU A 1 84 ? -2.104 -14.583 3.162 1.00 94.25 84 LEU A N 1
ATOM 657 C CA . LEU A 1 84 ? -1.963 -13.999 4.504 1.00 94.25 84 LEU A CA 1
ATOM 658 C C . LEU A 1 84 ? -3.098 -13.019 4.835 1.00 94.25 84 LEU A C 1
ATOM 660 O O . LEU A 1 84 ? -3.301 -12.679 6.002 1.00 94.25 84 LEU A O 1
ATOM 664 N N . GLY A 1 85 ? -3.833 -12.591 3.810 1.00 95.38 85 GLY A N 1
ATOM 665 C CA . GLY A 1 85 ? -5.019 -11.766 3.909 1.00 95.38 85 GLY A CA 1
ATOM 666 C C . GLY A 1 85 ? -4.787 -10.381 4.517 1.00 95.38 85 GLY A C 1
ATOM 667 O O . GLY A 1 85 ? -5.465 -10.064 5.493 1.00 95.38 85 GLY A O 1
ATOM 668 N N . PRO A 1 86 ? -3.867 -9.556 3.979 1.00 96.44 86 PRO A N 1
ATOM 669 C CA . PRO A 1 86 ? -3.637 -8.207 4.485 1.00 96.44 86 PRO A CA 1
ATOM 670 C C . PRO A 1 86 ? -4.887 -7.333 4.336 1.00 96.44 86 PRO A C 1
ATOM 672 O O . PRO A 1 86 ? -5.509 -7.288 3.279 1.00 96.44 86 PRO A O 1
ATOM 675 N N . ASP A 1 87 ? -5.240 -6.618 5.396 1.00 98.06 87 ASP A N 1
ATOM 676 C CA . ASP A 1 87 ? -6.415 -5.745 5.462 1.00 98.06 87 ASP A CA 1
ATOM 677 C C . ASP A 1 87 ? -6.116 -4.334 4.965 1.00 98.06 87 ASP A C 1
ATOM 679 O O . ASP A 1 87 ? -6.968 -3.675 4.370 1.00 98.06 87 ASP A O 1
ATOM 683 N N . VAL A 1 88 ? -4.884 -3.886 5.189 1.00 96.75 88 VAL A N 1
ATOM 684 C CA . VAL A 1 88 ? -4.378 -2.588 4.757 1.00 96.75 88 VAL A CA 1
ATOM 685 C C . VAL A 1 88 ? -3.028 -2.778 4.079 1.00 96.75 88 VAL A C 1
ATOM 687 O O . VAL A 1 88 ? -2.229 -3.625 4.476 1.00 96.75 88 VAL A O 1
ATOM 690 N N . ALA A 1 89 ? -2.765 -1.991 3.047 1.00 95.06 89 ALA A N 1
ATOM 691 C CA . ALA A 1 89 ? -1.486 -1.951 2.367 1.00 95.06 89 ALA A CA 1
ATOM 692 C C . ALA A 1 89 ? -0.897 -0.548 2.425 1.00 95.06 89 ALA A C 1
ATOM 694 O O . ALA A 1 89 ? -1.568 0.449 2.156 1.00 95.06 89 ALA A O 1
ATOM 695 N N . PHE A 1 90 ? 0.384 -0.503 2.760 1.00 90.12 90 PHE A N 1
ATOM 696 C CA . PHE A 1 90 ? 1.236 0.662 2.637 1.00 90.12 90 PHE A CA 1
ATOM 697 C C . PHE A 1 90 ? 2.155 0.457 1.430 1.00 90.12 90 PHE A C 1
ATOM 699 O O . PHE A 1 90 ? 2.979 -0.463 1.433 1.00 90.12 90 PHE A O 1
ATOM 706 N N . SER A 1 91 ? 2.049 1.350 0.443 1.00 90.19 91 SER A N 1
ATOM 707 C CA . SER A 1 91 ? 2.901 1.333 -0.743 1.00 90.19 91 SER A CA 1
ATOM 708 C C . SER A 1 91 ? 3.467 2.709 -1.075 1.00 90.19 91 SER A C 1
ATOM 710 O O . SER A 1 91 ? 2.844 3.741 -0.839 1.00 90.19 91 SER A O 1
ATOM 712 N N . ILE A 1 92 ? 4.659 2.714 -1.662 1.00 86.69 92 ILE A N 1
ATOM 713 C CA . ILE A 1 92 ? 5.253 3.880 -2.334 1.00 86.69 92 ILE A CA 1
ATOM 714 C C . ILE A 1 92 ? 4.908 3.918 -3.833 1.00 86.69 92 ILE A C 1
ATOM 716 O O . ILE A 1 92 ? 5.319 4.842 -4.539 1.00 86.69 92 ILE A O 1
ATOM 720 N N . LEU A 1 93 ? 4.183 2.904 -4.319 1.00 90.00 93 LEU A N 1
ATOM 721 C CA . LEU A 1 93 ? 3.756 2.744 -5.701 1.00 90.00 93 LEU A CA 1
ATOM 722 C C . LEU A 1 93 ? 2.254 3.075 -5.834 1.00 90.00 93 LEU A C 1
ATOM 724 O O . LEU A 1 93 ? 1.454 2.723 -4.958 1.00 90.00 93 LEU A O 1
ATOM 728 N N . PRO A 1 94 ? 1.842 3.749 -6.921 1.00 93.44 94 PRO A N 1
ATOM 729 C CA . PRO A 1 94 ? 0.428 3.903 -7.260 1.00 93.44 94 PRO A CA 1
ATOM 730 C C . PRO A 1 94 ? -0.167 2.561 -7.732 1.00 93.44 94 PRO A C 1
ATOM 732 O O . PRO A 1 94 ? 0.588 1.662 -8.098 1.00 93.44 94 PRO A O 1
ATOM 735 N N . PRO A 1 95 ? -1.501 2.389 -7.798 1.00 95.75 95 PRO A N 1
ATOM 736 C CA . PRO A 1 95 ? -2.070 1.216 -8.450 1.00 95.75 95 PRO A CA 1
ATOM 737 C C . PRO A 1 95 ? -1.768 1.241 -9.956 1.00 95.75 95 PRO A C 1
ATOM 739 O O . PRO A 1 95 ? -1.572 2.308 -10.551 1.00 95.75 95 PRO A O 1
ATOM 742 N N . ALA A 1 96 ? -1.796 0.070 -10.589 1.00 97.12 96 ALA A N 1
ATOM 743 C CA . ALA A 1 96 ? -1.810 -0.024 -12.043 1.00 97.12 96 ALA A CA 1
ATOM 744 C C . ALA A 1 96 ? -3.060 0.684 -12.585 1.00 97.12 96 ALA A C 1
ATOM 746 O O . ALA A 1 96 ? -4.137 0.630 -11.976 1.00 97.12 96 ALA A O 1
ATOM 747 N N . ALA A 1 97 ? -2.927 1.333 -13.736 1.00 95.06 97 ALA A N 1
ATOM 748 C CA . ALA A 1 97 ? -4.047 1.964 -14.403 1.00 95.06 97 ALA A CA 1
ATOM 749 C C . ALA A 1 97 ? -5.095 0.910 -14.841 1.00 95.06 97 ALA A C 1
ATOM 751 O O . ALA A 1 97 ? -4.776 -0.272 -15.064 1.00 95.06 97 ALA A O 1
ATOM 752 N N . PRO A 1 98 ? -6.378 1.304 -14.943 1.00 92.94 98 PRO A N 1
ATOM 753 C CA . PRO A 1 98 ? -7.429 0.424 -15.438 1.00 92.94 98 PRO A CA 1
ATOM 754 C C . PRO A 1 98 ? -7.120 -0.090 -16.849 1.00 92.94 98 PRO A C 1
ATOM 756 O O . PRO A 1 98 ? -6.741 0.678 -17.727 1.00 92.94 98 PRO A O 1
ATOM 759 N N . GLY A 1 99 ? -7.310 -1.391 -17.077 1.00 90.19 99 GLY A N 1
ATOM 760 C CA . GLY A 1 99 ? -7.145 -2.012 -18.398 1.00 90.19 99 GLY A CA 1
ATOM 761 C C . GLY A 1 99 ? -5.706 -2.349 -18.806 1.00 90.19 99 GLY A C 1
ATOM 762 O O . GLY A 1 99 ? -5.529 -3.092 -19.768 1.00 90.19 99 GLY A O 1
ATOM 763 N N . SER A 1 100 ? -4.686 -1.890 -18.076 1.00 93.56 100 SER A N 1
ATOM 764 C CA . SER A 1 100 ? -3.289 -2.229 -18.372 1.00 93.56 100 SER A CA 1
ATOM 765 C C . SER A 1 100 ? -3.003 -3.721 -18.175 1.00 93.56 100 SER A C 1
ATOM 767 O O . SER A 1 100 ? -3.336 -4.291 -17.125 1.00 93.56 100 SER A O 1
ATOM 769 N N . SER A 1 101 ? -2.343 -4.336 -19.161 1.00 93.56 101 SER A N 1
ATOM 770 C CA . SER A 1 101 ? -1.962 -5.758 -19.162 1.00 93.56 101 SER A CA 1
ATOM 771 C C . SER A 1 101 ? -0.503 -6.008 -18.781 1.00 93.56 101 SER A C 1
ATOM 773 O O . SER A 1 101 ? -0.169 -7.120 -18.376 1.00 93.56 101 SER A O 1
ATOM 775 N N . GLY A 1 102 ? 0.356 -4.992 -18.885 1.00 95.62 102 GLY A N 1
ATOM 776 C CA . GLY A 1 102 ? 1.782 -5.120 -18.599 1.00 95.62 102 GLY A CA 1
ATOM 777 C C . GLY A 1 102 ? 2.467 -3.792 -18.262 1.00 95.62 102 GLY A C 1
ATOM 778 O O . GLY A 1 102 ? 1.914 -2.727 -18.570 1.00 95.62 102 GLY A O 1
ATOM 779 N N . PRO A 1 103 ? 3.672 -3.849 -17.658 1.00 95.56 103 PRO A N 1
ATOM 780 C CA . PRO A 1 103 ? 4.444 -2.674 -17.251 1.00 95.56 103 PRO A CA 1
ATOM 781 C C . PRO A 1 103 ? 4.671 -1.662 -18.379 1.00 95.56 103 PRO A C 1
ATOM 783 O O . PRO A 1 103 ? 4.586 -0.456 -18.164 1.00 95.56 103 PRO A O 1
ATOM 786 N N . GLU A 1 104 ? 4.954 -2.140 -19.590 1.00 95.44 104 GLU A N 1
ATOM 787 C CA . GLU A 1 104 ? 5.235 -1.345 -20.791 1.00 95.44 104 GLU A CA 1
ATOM 788 C C . GLU A 1 104 ? 4.037 -0.521 -21.277 1.00 95.44 104 GLU A C 1
ATOM 790 O O . GLU A 1 104 ? 4.216 0.536 -21.877 1.00 95.44 104 GLU A O 1
ATOM 795 N N . SER A 1 105 ? 2.821 -0.994 -20.995 1.00 94.88 105 SER A N 1
ATOM 796 C CA . SER A 1 105 ? 1.563 -0.362 -21.412 1.00 94.88 105 SER A CA 1
ATOM 797 C C . SER A 1 105 ? 0.946 0.542 -20.340 1.00 94.88 105 SER A C 1
ATOM 799 O O . SER A 1 105 ? 0.017 1.294 -20.627 1.00 94.88 105 SER A O 1
ATOM 801 N N . ASP A 1 106 ? 1.435 0.461 -19.100 1.00 97.62 106 ASP A N 1
ATOM 802 C CA . ASP A 1 106 ? 0.809 1.106 -17.952 1.00 97.62 106 ASP A CA 1
ATOM 803 C C . ASP A 1 106 ? 1.345 2.523 -17.714 1.00 97.62 106 ASP A C 1
ATOM 805 O O . ASP A 1 106 ? 2.525 2.727 -17.422 1.00 97.62 106 ASP A O 1
ATOM 809 N N . VAL A 1 107 ? 0.460 3.520 -17.786 1.00 95.56 107 VAL A N 1
ATOM 810 C CA . VAL A 1 107 ? 0.833 4.939 -17.639 1.00 95.56 107 VAL A CA 1
ATOM 811 C C . VAL A 1 107 ? 1.411 5.279 -16.263 1.00 95.56 107 VAL A C 1
ATOM 813 O O . VAL A 1 107 ? 2.263 6.161 -16.164 1.00 95.56 107 VAL A O 1
ATOM 816 N N . ASN A 1 108 ? 0.991 4.582 -15.203 1.00 94.75 108 ASN A N 1
ATOM 817 C CA . ASN A 1 108 ? 1.535 4.787 -13.864 1.00 94.75 108 ASN A CA 1
ATOM 818 C C . ASN A 1 108 ? 2.906 4.123 -13.722 1.00 94.75 108 ASN A C 1
ATOM 820 O O . ASN A 1 108 ? 3.818 4.732 -13.161 1.00 94.75 108 ASN A O 1
ATOM 824 N N . PHE A 1 109 ? 3.085 2.922 -14.276 1.00 95.94 109 PHE A N 1
ATOM 825 C CA . PHE A 1 109 ? 4.359 2.207 -14.254 1.00 95.94 109 PHE A CA 1
ATOM 826 C C . PHE A 1 109 ? 5.433 2.942 -15.062 1.00 95.94 109 PHE A C 1
ATOM 828 O O . PHE A 1 109 ? 6.580 3.049 -14.627 1.00 95.94 109 PHE A O 1
ATOM 835 N N . GLN A 1 110 ? 5.065 3.497 -16.220 1.00 95.25 110 GLN A N 1
ATOM 836 C CA . GLN A 1 110 ? 5.945 4.333 -17.047 1.00 95.25 110 GLN A CA 1
ATOM 837 C C . GLN A 1 110 ? 6.153 5.745 -16.470 1.00 95.25 110 GLN A C 1
ATOM 839 O O . GLN A 1 110 ? 7.007 6.496 -16.945 1.00 95.25 110 GLN A O 1
ATOM 844 N N . GLY A 1 111 ? 5.406 6.110 -15.426 1.00 90.94 111 GLY A N 1
ATOM 845 C CA . GLY A 1 111 ? 5.509 7.398 -14.758 1.00 90.94 111 GLY A CA 1
ATOM 846 C C . GLY A 1 111 ? 6.887 7.638 -14.140 1.00 90.94 111 GLY A C 1
ATOM 847 O O . GLY A 1 111 ? 7.555 6.727 -13.642 1.00 90.94 111 GLY A O 1
ATOM 848 N N . ALA A 1 112 ? 7.307 8.906 -14.119 1.00 87.19 112 ALA A N 1
ATOM 849 C CA . ALA A 1 112 ? 8.625 9.299 -13.623 1.00 87.19 112 ALA A CA 1
ATOM 850 C C . ALA A 1 112 ? 8.884 8.859 -12.172 1.00 87.19 112 ALA A C 1
ATOM 852 O O . ALA A 1 112 ? 10.031 8.584 -11.826 1.00 87.19 112 ALA A O 1
ATOM 853 N N . HIS A 1 113 ? 7.842 8.788 -11.338 1.00 84.31 113 HIS A N 1
ATOM 854 C CA . HIS A 1 113 ? 7.943 8.311 -9.957 1.00 84.31 113 HIS A CA 1
ATOM 855 C C . HIS A 1 113 ? 8.354 6.835 -9.897 1.00 84.31 113 HIS A C 1
ATOM 857 O O . HIS A 1 113 ? 9.442 6.528 -9.416 1.00 84.31 113 HIS A O 1
ATOM 863 N N . VAL A 1 114 ? 7.551 5.939 -10.484 1.00 88.19 114 VAL A N 1
ATOM 864 C CA . VAL A 1 114 ? 7.806 4.487 -10.474 1.00 88.19 114 VAL A CA 1
ATOM 865 C C . VAL A 1 114 ? 9.134 4.153 -11.151 1.00 88.19 114 VAL A C 1
ATOM 867 O O . VAL A 1 114 ? 9.937 3.396 -10.606 1.00 88.19 114 VAL A O 1
ATOM 870 N N . GLN A 1 115 ? 9.430 4.780 -12.293 1.00 89.56 115 GLN A N 1
ATOM 871 C CA . GLN A 1 115 ? 10.686 4.552 -13.013 1.00 89.56 115 GLN A CA 1
ATOM 872 C C . GLN A 1 115 ? 11.927 4.958 -12.205 1.00 89.56 115 GLN A C 1
ATOM 874 O O . GLN A 1 115 ? 12.971 4.314 -12.322 1.00 89.56 115 GLN A O 1
ATOM 879 N N . ARG A 1 116 ? 11.849 5.999 -11.364 1.00 84.19 116 ARG A N 1
ATOM 880 C CA . ARG A 1 116 ? 12.956 6.354 -10.456 1.00 84.19 116 ARG A CA 1
ATOM 881 C C . ARG A 1 116 ? 13.147 5.295 -9.372 1.00 84.19 116 ARG A C 1
ATOM 883 O O . ARG A 1 116 ? 14.292 4.916 -9.126 1.00 84.19 116 ARG A O 1
ATOM 890 N N . THR A 1 117 ? 12.059 4.802 -8.778 1.00 81.62 117 THR A N 1
ATOM 891 C CA . THR A 1 117 ? 12.098 3.755 -7.745 1.00 81.62 117 THR A CA 1
ATOM 892 C C . THR A 1 117 ? 12.674 2.448 -8.296 1.00 81.62 117 THR A C 1
ATOM 894 O O . THR A 1 117 ? 13.585 1.880 -7.702 1.00 81.62 117 THR A O 1
ATOM 897 N N . VAL A 1 118 ? 12.217 2.009 -9.476 1.00 84.44 118 VAL A N 1
ATOM 898 C CA . VAL A 1 118 ? 12.698 0.791 -10.160 1.00 84.44 118 VAL A CA 1
ATOM 899 C C . VAL A 1 118 ? 14.199 0.857 -10.476 1.00 84.44 118 VAL A C 1
ATOM 901 O O . VAL A 1 118 ? 14.896 -0.155 -10.428 1.00 84.44 118 VAL A O 1
ATOM 904 N N . ARG A 1 119 ? 14.730 2.051 -10.767 1.00 80.62 119 ARG A N 1
ATOM 905 C CA . ARG A 1 119 ? 16.166 2.280 -11.023 1.00 80.62 119 ARG A CA 1
ATOM 906 C C . ARG A 1 119 ? 17.016 2.352 -9.746 1.00 80.62 119 ARG A C 1
ATOM 908 O O . ARG A 1 119 ? 18.185 2.718 -9.825 1.00 80.62 119 ARG A O 1
ATOM 915 N N . GLY A 1 120 ? 16.447 2.046 -8.580 1.00 68.19 120 GLY A N 1
ATOM 916 C CA . GLY A 1 120 ? 17.170 1.999 -7.307 1.00 68.19 120 GLY A CA 1
ATOM 917 C C . GLY A 1 120 ? 17.380 3.360 -6.639 1.00 68.19 120 GLY A C 1
ATOM 918 O O . GLY A 1 120 ? 18.049 3.439 -5.610 1.00 68.19 120 GLY A O 1
ATOM 919 N N . ARG A 1 121 ? 16.801 4.454 -7.160 1.00 57.19 121 ARG A N 1
ATOM 920 C CA . ARG A 1 121 ? 16.801 5.722 -6.419 1.0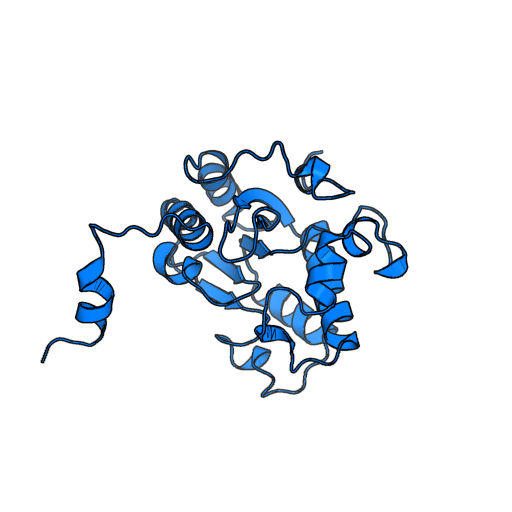0 57.19 121 ARG A CA 1
ATOM 921 C C . ARG A 1 121 ? 15.742 5.658 -5.325 1.00 57.19 121 ARG A C 1
ATOM 923 O O . ARG A 1 121 ? 14.553 5.633 -5.623 1.00 57.19 121 ARG A O 1
ATOM 930 N N . GLY A 1 122 ? 16.198 5.700 -4.075 1.00 52.53 122 GLY A N 1
ATOM 931 C CA . GLY A 1 122 ? 15.319 5.805 -2.916 1.00 52.53 122 GLY A CA 1
ATOM 932 C C . GLY A 1 122 ? 14.984 4.477 -2.247 1.00 52.53 122 GLY A C 1
ATOM 933 O O . GLY A 1 122 ? 13.894 4.384 -1.711 1.00 52.53 122 GLY A O 1
ATOM 934 N N . SER A 1 123 ? 15.870 3.470 -2.269 1.00 53.62 123 SER A N 1
ATOM 935 C CA . SER A 1 123 ? 16.007 2.471 -1.191 1.00 53.62 123 SER A CA 1
ATOM 936 C C . SER A 1 123 ? 17.134 1.473 -1.495 1.00 53.62 123 SER A C 1
ATOM 938 O O . SER A 1 123 ? 17.038 0.712 -2.457 1.00 53.62 123 SER A O 1
ATOM 940 N N . ALA A 1 124 ? 18.152 1.394 -0.628 1.00 61.34 124 ALA A N 1
ATOM 941 C CA . ALA A 1 124 ? 19.182 0.348 -0.694 1.00 61.34 124 ALA A CA 1
ATOM 942 C C . ALA A 1 124 ? 18.609 -1.076 -0.499 1.00 61.34 124 ALA A C 1
ATOM 944 O O . ALA A 1 124 ? 19.288 -2.072 -0.746 1.00 61.34 124 ALA A O 1
ATOM 945 N N . LEU A 1 125 ? 17.338 -1.192 -0.081 1.00 60.12 125 LEU A N 1
ATOM 946 C CA . LEU A 1 125 ? 16.661 -2.471 0.156 1.00 60.12 125 LEU A CA 1
ATOM 947 C C . LEU A 1 125 ? 16.570 -3.348 -1.098 1.00 60.12 125 LEU A C 1
ATOM 949 O O . LEU A 1 125 ? 16.464 -4.560 -0.959 1.00 60.12 125 LEU A O 1
ATOM 953 N N . PHE A 1 126 ? 16.633 -2.770 -2.300 1.00 66.00 126 PHE A N 1
ATOM 954 C CA . PHE A 1 126 ? 16.481 -3.513 -3.556 1.00 66.00 126 PHE A CA 1
ATOM 955 C C . PHE A 1 126 ? 17.779 -3.647 -4.359 1.00 66.00 126 PHE A C 1
ATOM 957 O O . PHE A 1 126 ? 17.771 -4.288 -5.404 1.00 66.00 126 PHE A O 1
ATOM 964 N N . GLU A 1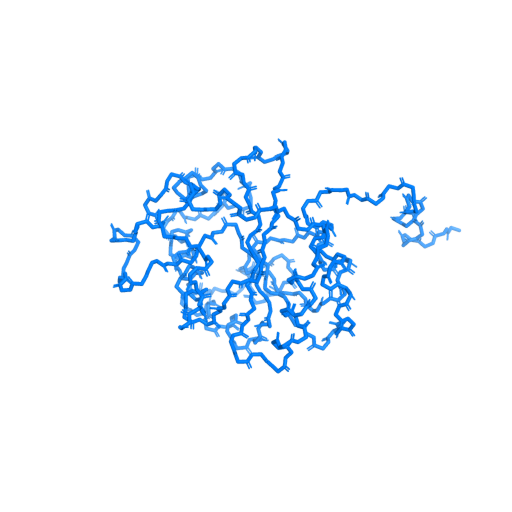 127 ? 18.902 -3.097 -3.883 1.00 65.56 127 GLU A N 1
ATOM 965 C CA . GLU A 1 127 ? 20.182 -3.110 -4.619 1.00 65.56 127 GLU A CA 1
ATOM 966 C C . GLU A 1 127 ? 20.685 -4.526 -4.936 1.00 65.56 127 GLU A C 1
ATOM 968 O O . GLU A 1 127 ? 21.383 -4.735 -5.924 1.00 65.56 127 GLU A O 1
ATOM 973 N N . HIS A 1 128 ? 20.311 -5.510 -4.116 1.00 67.88 128 HIS A N 1
ATOM 974 C CA . HIS A 1 128 ? 20.702 -6.909 -4.280 1.00 67.88 128 HIS A CA 1
ATOM 975 C C . HIS A 1 128 ? 19.729 -7.730 -5.145 1.00 67.88 128 HIS A C 1
ATOM 977 O O . HIS A 1 128 ? 19.972 -8.914 -5.382 1.00 67.88 128 HIS A O 1
ATOM 983 N N . TRP A 1 129 ? 18.616 -7.146 -5.600 1.00 74.62 129 TRP A N 1
ATOM 984 C CA . TRP A 1 129 ? 17.646 -7.836 -6.450 1.00 74.62 129 TRP A CA 1
ATOM 985 C C . TRP A 1 129 ? 18.013 -7.649 -7.922 1.00 74.62 129 TRP A C 1
ATOM 987 O O . TRP A 1 129 ? 18.377 -6.557 -8.352 1.00 74.62 129 TRP A O 1
ATOM 997 N N . ASN A 1 130 ? 17.861 -8.709 -8.725 1.00 84.06 130 ASN A N 1
ATOM 998 C CA . ASN A 1 130 ? 17.888 -8.567 -10.181 1.00 84.06 130 ASN A CA 1
ATOM 999 C C . ASN A 1 130 ? 16.798 -7.560 -10.596 1.00 84.06 130 ASN A C 1
ATOM 1001 O O . ASN A 1 130 ? 15.652 -7.673 -10.157 1.00 84.06 130 ASN A O 1
ATOM 1005 N N . HIS A 1 131 ? 17.156 -6.608 -11.457 1.00 86.75 131 HIS A N 1
ATOM 1006 C CA . HIS A 1 131 ? 16.254 -5.609 -12.019 1.00 86.75 131 HIS A CA 1
ATOM 1007 C C . HIS A 1 131 ? 14.944 -6.203 -12.559 1.00 86.75 131 HIS A C 1
ATOM 1009 O O . HIS A 1 131 ? 13.873 -5.679 -12.264 1.00 86.75 131 HIS A O 1
ATOM 1015 N N . GLU A 1 132 ? 15.002 -7.328 -13.277 1.00 89.44 132 GLU A N 1
ATOM 1016 C CA . GLU A 1 132 ? 13.811 -8.012 -13.802 1.00 89.44 132 GLU A CA 1
ATOM 1017 C C . GLU A 1 132 ? 12.865 -8.444 -12.677 1.00 89.44 132 GLU A C 1
ATOM 1019 O O . GLU A 1 132 ? 11.654 -8.248 -12.762 1.00 89.44 132 GLU A O 1
ATOM 1024 N N . ARG A 1 133 ? 13.423 -8.953 -11.571 1.00 86.88 133 ARG A N 1
ATOM 1025 C CA . ARG A 1 133 ? 12.650 -9.357 -10.390 1.00 86.88 133 ARG A CA 1
ATOM 1026 C C . ARG A 1 133 ? 12.009 -8.147 -9.707 1.00 86.88 133 ARG A C 1
ATOM 1028 O O . ARG A 1 133 ? 10.881 -8.259 -9.230 1.00 86.88 133 ARG A O 1
ATOM 1035 N N . VAL A 1 134 ? 12.707 -7.008 -9.648 1.00 88.31 134 VAL A N 1
ATOM 1036 C CA . VAL A 1 134 ? 12.167 -5.751 -9.092 1.00 88.31 134 VAL A CA 1
ATOM 1037 C C . VAL A 1 134 ? 10.994 -5.260 -9.935 1.00 88.31 134 VAL A C 1
ATOM 1039 O O . VAL A 1 134 ? 9.921 -5.013 -9.388 1.00 88.31 134 VAL A O 1
ATOM 1042 N N . VAL A 1 135 ? 11.175 -5.187 -11.257 1.00 92.50 135 VAL A N 1
ATOM 1043 C CA . VAL A 1 135 ? 10.126 -4.799 -12.213 1.00 92.50 135 VAL A CA 1
ATOM 1044 C C . VAL A 1 135 ? 8.903 -5.699 -12.069 1.00 92.50 135 VAL A C 1
ATOM 1046 O O . VAL A 1 135 ? 7.790 -5.195 -11.919 1.00 92.50 135 VAL A O 1
ATOM 1049 N N . GLU A 1 136 ? 9.102 -7.020 -12.051 1.00 93.19 136 GLU A N 1
ATOM 1050 C CA . GLU A 1 136 ? 8.005 -7.973 -11.893 1.00 93.19 136 GLU A CA 1
ATOM 1051 C C . GLU A 1 136 ? 7.296 -7.790 -10.542 1.00 93.19 136 GLU A C 1
ATOM 1053 O O . GLU A 1 136 ? 6.068 -7.758 -10.486 1.00 93.19 136 GLU A O 1
ATOM 1058 N N . SER A 1 137 ? 8.048 -7.620 -9.451 1.00 91.44 137 SER A N 1
ATOM 1059 C CA . SER A 1 137 ? 7.479 -7.492 -8.102 1.00 91.44 137 SER A CA 1
ATOM 1060 C C . SER A 1 137 ? 6.660 -6.217 -7.943 1.00 91.44 137 SER A C 1
ATOM 1062 O O . SER A 1 137 ? 5.545 -6.276 -7.428 1.00 91.44 137 SER A O 1
ATOM 1064 N N . PHE A 1 138 ? 7.172 -5.092 -8.442 1.00 93.31 138 PHE A N 1
ATOM 1065 C CA . PHE A 1 138 ? 6.462 -3.816 -8.424 1.00 93.31 138 PHE A CA 1
ATOM 1066 C C . PHE A 1 138 ? 5.208 -3.877 -9.288 1.00 93.31 138 PHE A C 1
ATOM 1068 O O . PHE A 1 138 ? 4.145 -3.445 -8.857 1.00 93.31 138 PHE A O 1
ATOM 1075 N N . TRP A 1 139 ? 5.297 -4.460 -10.485 1.00 95.69 139 TRP A N 1
ATOM 1076 C CA . TRP A 1 139 ? 4.128 -4.610 -11.345 1.00 9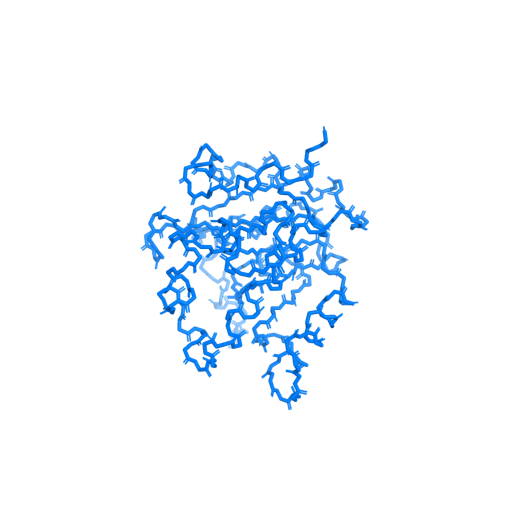5.69 139 TRP A CA 1
ATOM 1077 C C . TRP A 1 139 ? 3.024 -5.422 -10.665 1.00 95.69 139 TRP A C 1
ATOM 1079 O O . TRP A 1 139 ? 1.857 -5.029 -10.681 1.00 95.69 139 TRP A O 1
ATOM 1089 N N . ARG A 1 140 ? 3.389 -6.530 -10.011 1.00 95.00 140 ARG A N 1
ATOM 1090 C CA . ARG A 1 140 ? 2.436 -7.357 -9.264 1.00 95.00 140 ARG A CA 1
ATOM 1091 C C . ARG A 1 140 ? 1.817 -6.614 -8.083 1.00 95.00 140 ARG A C 1
ATOM 1093 O O . ARG A 1 140 ? 0.615 -6.757 -7.887 1.00 95.00 140 ARG A O 1
ATOM 1100 N N . GLU A 1 141 ? 2.582 -5.797 -7.360 1.00 94.50 141 GLU A N 1
ATOM 1101 C CA . GLU A 1 141 ? 2.040 -4.922 -6.313 1.00 94.50 141 GLU A CA 1
ATOM 1102 C C . GLU A 1 141 ? 1.011 -3.947 -6.888 1.00 94.50 141 GLU A C 1
ATOM 1104 O O . GLU A 1 141 ? -0.123 -3.894 -6.421 1.00 94.50 141 GLU A O 1
ATOM 1109 N N . MET A 1 142 ? 1.373 -3.225 -7.950 1.00 96.06 142 MET A N 1
ATOM 1110 C CA . MET A 1 142 ? 0.504 -2.239 -8.596 1.00 96.06 142 MET A CA 1
ATOM 1111 C C . MET A 1 142 ? -0.807 -2.867 -9.096 1.00 96.06 142 MET A C 1
ATOM 1113 O O . MET A 1 142 ? -1.885 -2.288 -8.925 1.00 96.06 142 MET A O 1
ATOM 1117 N N . VAL A 1 143 ? -0.736 -4.067 -9.681 1.00 96.62 143 VAL A N 1
ATOM 1118 C CA . VAL A 1 143 ? -1.913 -4.844 -10.101 1.00 96.62 143 VAL A CA 1
ATOM 1119 C C . VAL A 1 143 ? -2.740 -5.295 -8.898 1.00 96.62 143 VAL A C 1
ATOM 1121 O O . VAL A 1 143 ? -3.961 -5.132 -8.908 1.00 96.62 143 VAL A O 1
ATOM 1124 N N . TRP A 1 144 ? -2.099 -5.817 -7.850 1.00 95.62 144 TRP A N 1
ATOM 1125 C CA . TRP A 1 144 ? -2.786 -6.254 -6.635 1.00 95.62 144 TRP A CA 1
ATOM 1126 C C . TRP A 1 144 ? -3.533 -5.091 -5.969 1.00 95.62 144 TRP A C 1
ATOM 1128 O O . TRP A 1 144 ? -4.714 -5.236 -5.656 1.00 95.62 144 TRP A O 1
ATOM 1138 N N . LEU A 1 145 ? -2.905 -3.914 -5.867 1.00 95.94 145 LEU A N 1
ATOM 1139 C CA . LEU A 1 145 ? -3.537 -2.688 -5.374 1.00 95.94 145 LEU A CA 1
ATOM 1140 C C . LEU A 1 145 ? -4.785 -2.343 -6.193 1.00 95.94 145 LEU A C 1
ATOM 1142 O O . LEU A 1 145 ? -5.865 -2.186 -5.625 1.00 95.94 145 LEU A O 1
ATOM 1146 N N . ARG A 1 146 ? -4.665 -2.297 -7.529 1.00 96.06 146 ARG A N 1
ATOM 1147 C CA . ARG A 1 146 ? -5.783 -2.014 -8.449 1.00 96.06 146 ARG A CA 1
ATOM 1148 C C . ARG A 1 146 ? -6.963 -2.969 -8.229 1.00 96.06 146 ARG A C 1
ATOM 1150 O O . ARG A 1 146 ? -8.131 -2.568 -8.185 1.00 96.06 146 ARG A O 1
ATOM 1157 N N . GLU A 1 147 ? -6.676 -4.259 -8.133 1.00 95.56 147 GLU A N 1
ATOM 1158 C CA . GLU A 1 147 ? -7.710 -5.292 -8.132 1.00 95.56 147 GLU A CA 1
ATOM 1159 C C . GLU A 1 147 ? -8.347 -5.470 -6.756 1.00 95.56 147 GLU A C 1
ATOM 1161 O O . GLU A 1 147 ? -9.575 -5.554 -6.651 1.00 95.56 147 GLU A O 1
ATOM 1166 N N . ARG A 1 148 ? -7.539 -5.468 -5.694 1.00 96.25 148 ARG A N 1
ATOM 1167 C CA . ARG A 1 148 ? -7.962 -5.877 -4.351 1.00 96.25 148 ARG A CA 1
ATOM 1168 C C . ARG A 1 148 ? -8.249 -4.726 -3.407 1.00 96.25 148 ARG A C 1
ATOM 1170 O O . ARG A 1 148 ? -8.949 -4.947 -2.422 1.00 96.25 148 ARG A O 1
ATOM 1177 N N . CYS A 1 149 ? -7.780 -3.517 -3.696 1.00 96.62 149 CYS A N 1
ATOM 1178 C CA . CYS A 1 149 ? -7.834 -2.427 -2.732 1.00 96.62 149 CYS A CA 1
ATOM 1179 C C . CYS A 1 149 ? -8.581 -1.196 -3.238 1.00 96.62 149 CYS A C 1
ATOM 1181 O O . CYS A 1 149 ? -8.834 -1.020 -4.430 1.00 96.62 149 CYS A O 1
ATOM 1183 N N . GLU A 1 150 ? -8.939 -0.337 -2.299 1.00 96.00 150 GLU A N 1
ATOM 1184 C CA . GLU A 1 150 ? -9.376 1.030 -2.546 1.00 96.00 150 GLU A CA 1
ATOM 1185 C C . GLU A 1 150 ? -8.441 2.003 -1.839 1.00 96.00 150 GLU A C 1
ATOM 1187 O O . GLU A 1 150 ? -7.793 1.661 -0.845 1.00 96.00 150 GLU A O 1
ATOM 1192 N N . PHE A 1 151 ? -8.348 3.211 -2.377 1.00 95.19 151 PHE A N 1
ATOM 1193 C CA . PHE A 1 151 ? -7.510 4.241 -1.792 1.00 95.19 151 PHE A CA 1
ATOM 1194 C C . PHE A 1 151 ? -8.156 4.797 -0.517 1.00 95.19 151 PHE A C 1
ATOM 1196 O O . PHE A 1 151 ? -9.344 5.120 -0.514 1.00 95.19 151 PHE A O 1
ATOM 1203 N N . ALA A 1 152 ? -7.367 4.913 0.553 1.00 94.50 152 ALA A N 1
ATOM 1204 C CA . ALA A 1 152 ? -7.840 5.404 1.843 1.00 94.50 152 ALA A CA 1
ATOM 1205 C C . ALA A 1 152 ? -7.261 6.775 2.199 1.00 94.50 152 ALA A C 1
ATOM 1207 O O . ALA A 1 152 ? -8.009 7.649 2.625 1.00 94.50 152 ALA A O 1
ATOM 1208 N N . THR A 1 153 ? -5.941 6.947 2.076 1.00 94.06 153 THR A N 1
ATOM 1209 C CA . THR A 1 153 ? -5.256 8.208 2.397 1.00 94.06 153 THR A CA 1
ATOM 1210 C C . THR A 1 153 ? -3.794 8.194 1.917 1.00 94.06 153 THR A C 1
ATOM 1212 O O . THR A 1 153 ? -3.304 7.187 1.394 1.00 94.06 153 THR A O 1
ATOM 1215 N N . CYS A 1 154 ? -3.068 9.295 2.119 1.00 92.25 154 CYS A N 1
ATOM 1216 C CA . CYS A 1 154 ? -1.647 9.409 1.811 1.00 92.25 154 CYS A CA 1
ATOM 1217 C C . CYS A 1 154 ? -0.862 10.294 2.796 1.00 92.25 154 CYS A C 1
ATOM 1219 O O . CYS A 1 154 ? -1.413 11.182 3.447 1.00 92.25 154 CYS A O 1
ATOM 1221 N N . TYR A 1 155 ? 0.456 10.083 2.853 1.00 88.75 155 TYR A N 1
ATOM 1222 C CA . TYR A 1 155 ? 1.392 10.862 3.673 1.00 88.75 155 TYR A CA 1
ATOM 1223 C C . TYR A 1 155 ? 2.672 11.154 2.885 1.00 88.75 155 TYR A C 1
ATOM 1225 O O . TYR A 1 155 ? 3.285 10.245 2.331 1.00 88.75 155 TYR A O 1
ATOM 1233 N N . ARG A 1 156 ? 3.137 12.398 2.872 1.00 85.00 156 ARG A N 1
ATOM 1234 C CA . ARG A 1 156 ? 4.425 12.810 2.306 1.00 85.00 156 ARG A CA 1
ATOM 1235 C C . ARG A 1 156 ? 5.568 12.370 3.206 1.00 85.00 156 ARG A C 1
ATOM 1237 O O . ARG A 1 156 ? 5.589 12.683 4.400 1.00 85.00 156 ARG A O 1
ATOM 1244 N N . LEU A 1 157 ? 6.543 11.677 2.621 1.00 76.12 157 LEU A N 1
ATOM 1245 C CA . LEU A 1 157 ? 7.750 11.215 3.314 1.00 76.12 157 LEU A CA 1
ATOM 1246 C C . LEU A 1 157 ? 8.684 12.369 3.712 1.00 76.12 157 LEU A C 1
ATOM 1248 O O . LEU A 1 157 ? 9.382 12.243 4.718 1.00 76.12 157 LEU A O 1
ATOM 1252 N N . GLY A 1 158 ? 8.647 13.486 2.977 1.00 67.62 158 GLY A N 1
ATOM 1253 C CA . GLY A 1 158 ? 9.453 14.684 3.234 1.00 67.62 158 GLY A CA 1
ATOM 1254 C C . GLY A 1 158 ? 10.952 14.501 2.960 1.00 67.62 158 GLY A C 1
ATOM 1255 O O . GLY A 1 158 ? 11.378 13.519 2.344 1.00 67.62 158 GLY A O 1
ATOM 1256 N N . ASP A 1 159 ? 11.747 15.452 3.455 1.00 55.16 159 ASP A N 1
ATOM 1257 C CA . ASP A 1 159 ? 13.160 15.713 3.127 1.00 55.16 159 ASP A CA 1
ATOM 1258 C C . ASP A 1 159 ? 14.082 14.481 3.081 1.00 55.16 159 ASP A C 1
ATOM 1260 O O . ASP A 1 159 ? 14.999 14.424 2.264 1.00 55.16 159 ASP A O 1
ATOM 1264 N N . ALA A 1 160 ? 13.847 13.467 3.922 1.00 52.53 160 ALA A N 1
ATOM 1265 C CA . ALA A 1 160 ? 14.692 12.268 3.982 1.00 52.53 160 ALA A CA 1
ATOM 1266 C C . ALA A 1 160 ? 14.614 11.386 2.717 1.00 52.53 160 ALA A C 1
ATOM 1268 O O . ALA A 1 160 ? 15.540 10.621 2.451 1.00 52.53 160 ALA A O 1
ATOM 1269 N N . TRP A 1 161 ? 13.529 11.495 1.942 1.00 55.97 161 TRP A N 1
ATOM 1270 C CA . TRP A 1 161 ? 13.334 10.789 0.665 1.00 55.97 161 TRP A CA 1
ATOM 1271 C C . TRP A 1 161 ? 13.105 11.760 -0.507 1.00 55.97 161 TRP A C 1
ATOM 1273 O O . TRP A 1 161 ? 13.136 11.349 -1.666 1.00 55.97 161 TRP A O 1
ATOM 1283 N N . GLY A 1 162 ? 12.949 13.054 -0.211 1.00 57.41 162 GLY A N 1
ATOM 1284 C CA . GLY A 1 162 ? 12.619 14.123 -1.146 1.00 57.41 162 GLY A CA 1
ATOM 1285 C C . GLY A 1 162 ? 11.114 14.401 -1.200 1.00 57.41 162 GLY A C 1
ATOM 1286 O O . GLY A 1 162 ? 10.291 13.493 -1.085 1.00 57.41 162 GLY A O 1
ATOM 1287 N N . ASP A 1 163 ? 10.758 15.662 -1.441 1.00 60.94 163 ASP A N 1
ATOM 1288 C CA . ASP A 1 163 ? 9.384 16.192 -1.324 1.00 60.94 163 ASP A CA 1
ATOM 1289 C C . ASP A 1 163 ? 8.357 15.554 -2.270 1.00 60.94 163 ASP A C 1
ATOM 1291 O O . ASP A 1 163 ? 7.152 15.713 -2.090 1.00 60.94 163 ASP A O 1
ATOM 1295 N N . ALA A 1 164 ? 8.825 14.816 -3.277 1.00 65.62 164 ALA A N 1
ATOM 1296 C CA . ALA A 1 164 ? 7.983 14.138 -4.258 1.00 65.62 164 ALA A CA 1
ATOM 1297 C C . ALA A 1 164 ? 7.505 12.742 -3.814 1.00 65.62 164 ALA A C 1
ATOM 1299 O O . ALA A 1 164 ? 6.756 12.103 -4.552 1.00 65.62 164 ALA A O 1
ATOM 1300 N N . TRP A 1 165 ? 7.951 12.235 -2.658 1.00 73.62 165 TRP A N 1
ATOM 1301 C CA . TRP A 1 165 ? 7.654 10.865 -2.241 1.00 73.62 165 TRP A CA 1
ATOM 1302 C C . TRP A 1 165 ? 6.467 10.772 -1.294 1.00 73.62 165 TRP A C 1
ATOM 1304 O O . TRP A 1 165 ? 6.395 11.445 -0.262 1.00 73.62 165 TRP A O 1
ATOM 1314 N N . TRP A 1 166 ? 5.574 9.846 -1.628 1.00 82.69 166 TRP A N 1
ATOM 1315 C CA . TRP A 1 166 ? 4.351 9.570 -0.895 1.00 82.69 166 TRP A CA 1
ATOM 1316 C C . TRP A 1 166 ? 4.345 8.145 -0.356 1.00 82.69 166 TRP A C 1
ATOM 1318 O O . TRP A 1 166 ? 4.815 7.205 -0.992 1.00 82.69 166 TRP A O 1
ATOM 1328 N N . VAL A 1 167 ? 3.750 8.007 0.817 1.00 87.62 167 VAL A N 1
ATOM 1329 C CA . VAL A 1 167 ? 3.166 6.786 1.350 1.00 87.62 167 VAL A CA 1
ATOM 1330 C C . VAL A 1 167 ? 1.702 6.804 0.941 1.00 87.62 167 VAL A C 1
ATOM 1332 O O . VAL A 1 167 ? 0.939 7.638 1.426 1.00 87.62 167 VAL A O 1
ATOM 1335 N N . LEU A 1 168 ? 1.314 5.896 0.057 1.00 91.94 168 LEU A N 1
ATOM 1336 C CA . LEU A 1 168 ? -0.070 5.665 -0.328 1.00 91.94 168 LEU A CA 1
ATOM 1337 C C . LEU A 1 168 ? -0.624 4.519 0.518 1.00 91.94 168 LEU A C 1
ATOM 1339 O O . LEU A 1 168 ? 0.036 3.491 0.705 1.00 91.94 168 LEU A O 1
ATOM 1343 N N . VAL A 1 169 ? -1.822 4.719 1.059 1.00 94.94 169 VAL A N 1
ATOM 1344 C CA . VAL A 1 169 ? -2.465 3.767 1.961 1.00 94.94 169 VAL A CA 1
ATOM 1345 C C . VAL A 1 169 ? -3.756 3.287 1.339 1.00 94.94 169 VAL A C 1
ATOM 1347 O O . VAL A 1 169 ? -4.610 4.082 0.938 1.00 94.94 169 VAL A O 1
ATOM 1350 N N . TYR A 1 170 ? -3.893 1.970 1.289 1.00 96.38 170 TYR A N 1
ATOM 1351 C CA . TYR A 1 170 ? -5.014 1.303 0.656 1.00 96.38 170 TYR A CA 1
ATOM 1352 C C . TYR A 1 170 ? -5.651 0.311 1.615 1.00 96.38 170 TYR A C 1
ATOM 1354 O O . TYR A 1 170 ? -4.951 -0.364 2.367 1.00 96.38 170 TYR A O 1
ATOM 1362 N N . VAL A 1 171 ? -6.972 0.189 1.564 1.00 97.50 171 VAL A N 1
ATOM 1363 C CA . VAL A 1 171 ? -7.727 -0.803 2.339 1.00 97.50 171 VAL A CA 1
ATOM 1364 C C . VAL A 1 171 ? -8.220 -1.885 1.389 1.00 97.50 171 VAL A C 1
ATOM 1366 O O . VAL A 1 171 ? -8.669 -1.601 0.277 1.00 97.50 171 VAL A O 1
ATOM 1369 N N . ARG A 1 172 ? -8.093 -3.148 1.793 1.00 97.56 172 ARG A N 1
ATOM 1370 C CA . ARG A 1 172 ? -8.558 -4.282 0.995 1.00 97.56 172 ARG A CA 1
ATOM 1371 C C . ARG A 1 172 ? -10.093 -4.303 0.965 1.00 97.56 172 ARG A C 1
ATOM 1373 O O . ARG A 1 172 ? -10.736 -4.245 2.012 1.00 97.56 172 ARG A O 1
ATOM 1380 N N . LYS A 1 173 ? -10.675 -4.418 -0.234 1.00 96.50 173 LYS A N 1
ATOM 1381 C CA . LYS A 1 173 ? -12.126 -4.295 -0.489 1.00 96.50 173 LYS A CA 1
ATOM 1382 C C . LYS A 1 173 ? -12.970 -5.325 0.267 1.00 96.50 173 LYS A C 1
ATOM 1384 O O . LYS A 1 173 ? -14.113 -5.039 0.601 1.00 96.50 173 LYS A O 1
ATOM 1389 N N . ASP A 1 174 ? -12.427 -6.513 0.505 1.00 96.44 174 ASP A N 1
ATOM 1390 C CA . ASP A 1 174 ? -13.088 -7.627 1.192 1.00 96.44 174 ASP A CA 1
ATOM 1391 C C . ASP A 1 174 ? -12.613 -7.808 2.646 1.00 96.44 174 ASP A C 1
ATOM 1393 O O . ASP A 1 174 ? -12.956 -8.803 3.283 1.00 96.44 174 ASP A O 1
ATOM 1397 N N . SER A 1 175 ? -11.847 -6.856 3.201 1.00 97.69 175 SER A N 1
ATOM 1398 C CA . SER A 1 175 ? -11.466 -6.908 4.615 1.00 97.69 175 SER A CA 1
ATOM 1399 C C . SER A 1 175 ? -12.705 -6.818 5.520 1.00 97.69 175 SER A C 1
ATOM 1401 O O . SER A 1 175 ? -13.526 -5.913 5.335 1.00 97.69 175 SER A O 1
ATOM 1403 N N . PRO A 1 176 ? -12.819 -7.663 6.566 1.00 98.00 176 PRO A N 1
ATOM 1404 C CA . PRO A 1 176 ? -13.886 -7.535 7.562 1.00 98.00 176 PRO A CA 1
ATOM 1405 C C . PRO A 1 176 ? -13.783 -6.232 8.373 1.00 98.00 176 PRO A C 1
ATOM 1407 O O . PRO A 1 176 ? -14.753 -5.822 9.005 1.00 98.00 176 PRO A O 1
ATOM 1410 N N . TYR A 1 177 ? -12.628 -5.561 8.338 1.00 98.31 177 TYR A N 1
ATOM 1411 C CA . TYR A 1 177 ? -12.366 -4.311 9.052 1.00 98.31 177 TYR A CA 1
ATOM 1412 C C . TYR A 1 177 ? -12.427 -3.076 8.151 1.00 98.31 177 TYR A C 1
ATOM 1414 O O . TYR A 1 177 ? -12.102 -1.973 8.598 1.00 98.31 177 TYR A O 1
ATOM 1422 N N . ARG A 1 178 ? -12.838 -3.244 6.888 1.00 97.50 178 ARG A N 1
ATOM 1423 C CA . ARG A 1 178 ? -12.824 -2.198 5.860 1.00 97.50 178 ARG A CA 1
ATOM 1424 C C . ARG A 1 178 ? -13.444 -0.886 6.336 1.00 97.50 178 ARG A C 1
ATOM 1426 O O . ARG A 1 178 ? -12.793 0.151 6.271 1.00 97.50 178 ARG A O 1
ATOM 1433 N N . GLU A 1 179 ? -14.680 -0.925 6.834 1.00 96.94 179 GLU A N 1
ATOM 1434 C CA . GLU A 1 179 ? -15.401 0.286 7.257 1.00 96.94 179 GLU A CA 1
ATOM 1435 C C . GLU A 1 179 ? -14.661 1.030 8.370 1.00 96.94 179 GLU A C 1
ATOM 1437 O O . GLU A 1 179 ? -14.474 2.243 8.291 1.00 96.94 179 GLU A O 1
ATOM 1442 N N . ARG A 1 180 ? -14.168 0.290 9.369 1.00 97.12 180 ARG A N 1
ATOM 1443 C CA . ARG A 1 180 ? -13.423 0.855 10.496 1.00 97.12 180 ARG A CA 1
ATOM 1444 C C . ARG A 1 180 ? -12.108 1.491 10.049 1.00 97.12 180 ARG A C 1
ATOM 1446 O O . ARG A 1 180 ? -11.776 2.586 10.498 1.00 97.12 180 ARG A O 1
ATOM 1453 N N . LEU A 1 181 ? -11.362 0.815 9.175 1.00 97.06 181 LEU A N 1
ATOM 1454 C CA . LEU A 1 181 ? -10.088 1.311 8.654 1.00 97.06 181 LEU A CA 1
ATOM 1455 C C . LEU A 1 181 ? -10.285 2.587 7.826 1.00 97.06 181 LEU A C 1
ATOM 1457 O O . LEU A 1 181 ? -9.574 3.567 8.043 1.00 97.06 181 LEU A O 1
ATOM 1461 N N . LEU A 1 182 ? -11.276 2.611 6.930 1.00 95.69 182 LEU A N 1
ATOM 1462 C CA . LEU A 1 182 ? -11.594 3.799 6.132 1.00 95.69 182 LEU A CA 1
ATOM 1463 C C . LEU A 1 182 ? -12.078 4.966 6.996 1.00 95.69 182 LEU A C 1
ATOM 1465 O O . LEU A 1 182 ? -11.668 6.102 6.763 1.00 95.69 182 LEU A O 1
ATOM 1469 N N . GLU A 1 183 ? -12.923 4.713 8.000 1.00 94.81 183 GLU A N 1
ATOM 1470 C CA . GLU A 1 183 ? -13.398 5.750 8.925 1.00 94.81 183 GLU A CA 1
ATOM 1471 C C . GLU A 1 183 ? -12.223 6.453 9.616 1.00 94.81 183 GLU A C 1
ATOM 1473 O O . GLU A 1 183 ? -12.174 7.682 9.674 1.00 94.81 183 GLU A O 1
ATOM 1478 N N . VAL A 1 184 ? -11.268 5.675 10.125 1.00 94.44 184 VAL A N 1
ATOM 1479 C CA . VAL A 1 184 ? -10.114 6.204 10.856 1.00 94.44 184 VAL A CA 1
ATOM 1480 C C . VAL A 1 184 ? -9.161 6.950 9.927 1.00 94.44 184 VAL A C 1
ATOM 1482 O O . VAL A 1 184 ? -8.766 8.076 10.227 1.00 94.44 184 VAL A O 1
ATOM 1485 N N . LEU A 1 185 ? -8.832 6.362 8.776 1.00 93.31 185 LEU A N 1
ATOM 1486 C CA . LEU A 1 185 ? -7.884 6.954 7.831 1.00 93.31 185 LEU A CA 1
ATOM 1487 C C . LEU A 1 185 ? -8.440 8.229 7.177 1.00 93.31 185 LEU A C 1
ATOM 1489 O O . LEU A 1 185 ? -7.722 9.221 7.083 1.00 93.31 185 LEU A O 1
ATOM 1493 N N . SER A 1 186 ? -9.726 8.255 6.811 1.00 88.00 186 SER A N 1
ATOM 1494 C CA . SER A 1 186 ? -10.367 9.437 6.202 1.00 88.00 186 SER A CA 1
ATOM 1495 C C . SER A 1 186 ? -10.514 10.626 7.158 1.00 88.00 186 SER A C 1
ATOM 1497 O O . SER A 1 186 ? -10.638 11.768 6.718 1.00 88.00 186 SER A O 1
ATOM 1499 N N . ARG A 1 187 ? -10.494 10.379 8.473 1.00 88.19 187 ARG A N 1
ATOM 1500 C CA . ARG A 1 187 ? -10.566 11.417 9.515 1.00 88.19 187 ARG A CA 1
ATOM 1501 C C . ARG A 1 187 ? -9.199 11.818 10.058 1.00 88.19 187 ARG A C 1
ATOM 1503 O O . ARG A 1 187 ? -9.135 12.631 10.987 1.00 88.19 187 ARG A O 1
ATOM 1510 N N . SER A 1 188 ? -8.120 11.265 9.508 1.00 86.56 188 SER A N 1
ATOM 1511 C CA . SER A 1 188 ? -6.781 11.580 9.974 1.00 86.56 188 SER A CA 1
ATOM 1512 C C . SER A 1 188 ? -6.476 13.065 9.801 1.00 86.56 188 SER A C 1
ATOM 1514 O O . SER A 1 188 ? -6.463 13.606 8.700 1.00 86.56 188 SER A O 1
ATOM 1516 N N . LYS A 1 189 ? -6.139 13.719 10.915 1.00 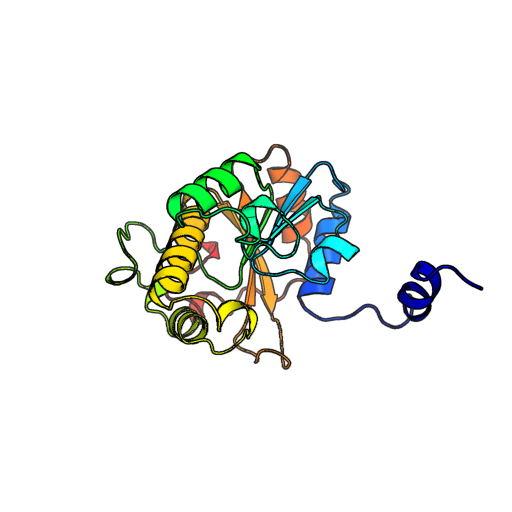81.19 189 LYS A N 1
ATOM 1517 C CA . LYS A 1 189 ? -5.559 15.072 10.918 1.00 81.19 189 LYS A CA 1
ATOM 1518 C C . LYS A 1 189 ? -4.053 15.067 10.641 1.00 81.19 189 LYS A C 1
ATOM 1520 O O . LYS A 1 189 ? -3.428 16.123 10.656 1.00 81.19 189 LYS A O 1
ATOM 1525 N N . ARG A 1 190 ? -3.457 13.878 10.509 1.00 80.69 190 ARG A N 1
ATOM 1526 C CA . ARG A 1 190 ? -2.020 13.663 10.308 1.00 80.69 190 ARG A CA 1
ATOM 1527 C C . ARG A 1 190 ? -1.699 13.327 8.855 1.00 80.69 190 ARG A C 1
ATOM 1529 O O . ARG A 1 190 ? -0.536 13.445 8.480 1.00 80.69 190 ARG A O 1
ATOM 1536 N N . ALA A 1 191 ? -2.689 12.909 8.071 1.00 77.69 191 ALA A N 1
ATOM 1537 C CA . ALA A 1 191 ? -2.575 12.729 6.634 1.00 77.69 191 ALA A CA 1
ATOM 1538 C C . ALA A 1 191 ? -2.297 14.063 5.934 1.00 77.69 191 ALA A C 1
ATOM 1540 O O . ALA A 1 191 ? -2.713 15.126 6.400 1.00 77.69 191 ALA A O 1
ATOM 1541 N N . ASP A 1 192 ? -1.570 13.998 4.823 1.00 82.12 192 ASP A N 1
ATOM 1542 C CA . ASP A 1 192 ? -1.317 15.178 4.002 1.00 82.12 192 ASP A CA 1
ATOM 1543 C C . ASP A 1 192 ? -2.472 15.390 3.011 1.00 82.12 192 ASP A C 1
ATOM 1545 O O . ASP A 1 192 ? -3.097 14.411 2.590 1.00 82.12 192 ASP A O 1
ATOM 1549 N N . PRO A 1 193 ? -2.761 16.644 2.609 1.00 76.50 193 PRO A N 1
ATOM 1550 C CA . PRO A 1 193 ? -3.779 16.918 1.605 1.00 76.50 193 PRO A CA 1
ATOM 1551 C C . PRO A 1 193 ? -3.494 16.149 0.315 1.00 76.50 193 PRO A C 1
ATOM 1553 O O . PRO A 1 193 ? -2.382 16.184 -0.220 1.00 76.50 193 PRO A O 1
ATOM 1556 N N . GLU A 1 194 ? -4.522 15.489 -0.210 1.00 77.06 194 GLU A N 1
ATOM 1557 C CA . GLU A 1 194 ? -4.401 14.640 -1.397 1.00 77.06 194 GLU A CA 1
ATOM 1558 C C . GLU A 1 194 ? -4.321 15.437 -2.713 1.00 77.06 194 GLU A C 1
ATOM 1560 O O . GLU A 1 194 ? -4.260 14.850 -3.793 1.00 77.06 194 GLU A O 1
ATOM 1565 N N . GLU A 1 195 ? -4.374 16.770 -2.647 1.00 68.81 195 GLU A N 1
ATOM 1566 C CA . GLU A 1 195 ? -4.495 17.687 -3.792 1.00 68.81 195 GLU A CA 1
ATOM 1567 C C . GLU A 1 195 ? -3.414 17.455 -4.862 1.00 68.81 195 GLU A C 1
ATOM 1569 O O . GLU A 1 195 ? -3.705 17.529 -6.055 1.00 68.81 195 GLU A O 1
ATOM 1574 N N . ASP A 1 196 ? -2.219 17.035 -4.446 1.00 80.12 196 ASP A N 1
ATOM 1575 C CA . ASP A 1 196 ? -1.059 16.867 -5.324 1.00 80.12 196 ASP A CA 1
ATOM 1576 C C . ASP A 1 196 ? -0.930 15.463 -5.948 1.00 80.12 196 ASP A C 1
ATOM 1578 O O . ASP A 1 196 ? -0.082 15.252 -6.819 1.00 80.12 196 ASP A O 1
ATOM 1582 N N . LEU A 1 197 ? -1.770 14.489 -5.569 1.00 82.62 197 LEU A N 1
ATOM 1583 C CA . LEU A 1 197 ? -1.663 13.119 -6.099 1.00 82.62 197 LEU A CA 1
ATOM 1584 C C . LEU A 1 197 ? -1.961 13.039 -7.602 1.00 82.62 197 LEU A C 1
ATOM 1586 O O . LEU A 1 197 ? -1.284 12.303 -8.317 1.00 82.62 197 LEU A O 1
ATOM 1590 N N . GLY A 1 198 ? -2.924 13.824 -8.096 1.00 80.31 198 GLY A N 1
ATOM 1591 C CA . GLY A 1 198 ? -3.254 13.882 -9.527 1.00 80.31 198 GLY A CA 1
ATOM 1592 C C . GLY A 1 198 ? -2.168 14.542 -10.386 1.00 80.31 198 GLY A C 1
ATOM 1593 O O . GLY A 1 198 ? -2.129 14.331 -11.593 1.00 80.31 198 GLY A O 1
ATOM 1594 N N . ALA A 1 199 ? -1.270 15.321 -9.773 1.00 82.38 199 ALA A N 1
ATOM 1595 C CA . ALA A 1 199 ? -0.075 15.840 -10.436 1.00 82.38 199 ALA A CA 1
ATOM 1596 C C . ALA A 1 199 ? 1.104 14.854 -10.344 1.00 82.38 199 ALA A C 1
ATOM 1598 O O . ALA A 1 199 ? 1.954 14.817 -11.235 1.00 82.38 199 ALA A O 1
ATOM 1599 N N . ALA A 1 200 ? 1.161 14.053 -9.275 1.00 80.88 200 ALA A N 1
ATOM 1600 C CA . ALA A 1 200 ? 2.217 13.070 -9.045 1.00 80.88 200 ALA A CA 1
ATOM 1601 C C . ALA A 1 200 ? 2.059 11.795 -9.895 1.00 80.88 200 ALA A C 1
ATOM 1603 O O . ALA A 1 200 ? 3.063 11.194 -10.289 1.00 80.88 200 ALA A O 1
ATOM 1604 N N . PHE A 1 201 ? 0.820 11.387 -10.187 1.00 86.88 201 PHE A N 1
ATOM 1605 C CA . PHE A 1 201 ? 0.504 10.131 -10.871 1.00 86.88 201 PHE A CA 1
ATOM 1606 C C . PHE A 1 201 ? -0.397 10.359 -12.085 1.00 86.88 201 PHE A C 1
ATOM 1608 O O . PHE A 1 201 ? -1.381 11.088 -12.009 1.00 86.88 201 PHE A O 1
ATOM 1615 N N . ALA A 1 202 ? -0.074 9.700 -13.202 1.00 88.62 202 ALA A N 1
ATOM 1616 C CA . ALA A 1 202 ? -0.823 9.835 -14.452 1.00 88.62 202 ALA A CA 1
ATOM 1617 C C . ALA A 1 202 ? -2.259 9.299 -14.330 1.00 88.62 202 ALA A C 1
ATOM 1619 O O . ALA A 1 202 ? -3.197 9.894 -14.854 1.00 88.62 202 ALA A O 1
ATOM 1620 N N . TYR A 1 203 ? -2.428 8.184 -13.619 1.00 90.25 203 TYR A N 1
ATOM 1621 C CA . TYR A 1 203 ? -3.716 7.719 -13.129 1.00 90.25 203 TYR A CA 1
ATOM 1622 C C . TYR A 1 203 ? -3.788 7.957 -11.621 1.00 90.25 203 TYR A C 1
ATOM 1624 O O . TYR A 1 203 ? -3.023 7.377 -10.846 1.00 90.25 203 TYR A O 1
ATOM 1632 N N . ASP A 1 204 ? -4.727 8.815 -11.230 1.00 91.25 204 ASP A N 1
ATOM 1633 C CA . ASP A 1 204 ? -4.926 9.250 -9.855 1.00 91.25 204 ASP A CA 1
ATOM 1634 C C . ASP A 1 204 ? -5.391 8.082 -8.957 1.00 91.25 204 ASP A C 1
ATOM 1636 O O . ASP A 1 204 ? -6.488 7.546 -9.166 1.00 91.25 204 ASP A O 1
ATOM 1640 N N . PRO A 1 205 ? -4.605 7.695 -7.929 1.00 89.88 205 PRO A N 1
ATOM 1641 C CA . PRO A 1 205 ? -4.957 6.612 -7.014 1.00 89.88 205 PRO A CA 1
ATOM 1642 C C . PRO A 1 205 ? -6.324 6.790 -6.344 1.00 89.88 205 PRO A C 1
ATOM 1644 O O . PRO A 1 205 ? -6.983 5.796 -6.046 1.00 89.88 205 PRO A O 1
ATOM 1647 N N . ARG A 1 206 ? -6.796 8.028 -6.150 1.00 89.31 206 ARG A N 1
ATOM 1648 C CA . ARG A 1 206 ? -8.082 8.332 -5.493 1.00 89.31 206 ARG A CA 1
ATOM 1649 C C . ARG A 1 206 ? -9.296 7.851 -6.274 1.00 89.31 206 ARG A C 1
ATOM 1651 O O . ARG A 1 206 ? -10.377 7.716 -5.704 1.00 89.31 206 ARG A O 1
ATOM 1658 N N . LEU A 1 207 ? -9.137 7.617 -7.575 1.00 88.12 207 LEU A N 1
ATOM 1659 C CA . LEU A 1 207 ? -10.192 7.058 -8.419 1.00 88.12 207 LEU A CA 1
ATOM 1660 C C . LEU A 1 207 ? -10.429 5.571 -8.116 1.00 88.12 207 LEU A C 1
ATOM 1662 O O . LEU A 1 207 ? -11.453 5.009 -8.497 1.00 88.12 207 LEU A O 1
ATOM 1666 N N . LEU A 1 208 ? -9.512 4.923 -7.394 1.00 86.75 208 LEU A N 1
ATOM 1667 C CA . LEU A 1 208 ? -9.622 3.521 -7.037 1.00 86.75 208 LEU A CA 1
ATOM 1668 C C . LEU A 1 208 ? -10.698 3.285 -5.966 1.00 86.75 208 LEU A C 1
ATOM 1670 O O . LEU A 1 208 ? -10.570 3.731 -4.830 1.00 86.75 208 LEU A O 1
ATOM 1674 N N . GLY A 1 209 ? -11.733 2.520 -6.324 1.00 72.12 209 GLY A N 1
ATOM 1675 C CA . GLY A 1 209 ? -12.837 2.166 -5.421 1.00 72.12 209 GLY A CA 1
ATOM 1676 C C . GLY A 1 209 ? -14.017 3.143 -5.442 1.00 72.12 209 GLY A C 1
ATOM 1677 O O . GLY A 1 209 ? -15.050 2.844 -4.847 1.00 72.12 209 GLY A O 1
ATOM 1678 N N . ARG A 1 210 ? -13.918 4.258 -6.179 1.00 68.62 210 ARG A N 1
ATOM 1679 C CA . ARG A 1 210 ? -15.057 5.144 -6.460 1.00 68.62 210 ARG A CA 1
ATOM 1680 C C . ARG A 1 210 ? -15.847 4.567 -7.644 1.00 68.62 210 ARG A C 1
ATOM 1682 O O . ARG A 1 210 ? -15.307 4.460 -8.742 1.00 68.62 210 ARG A O 1
ATOM 1689 N N . LYS A 1 211 ? -17.083 4.126 -7.395 1.00 50.66 211 LYS A N 1
ATOM 1690 C CA . LYS A 1 211 ? -18.076 3.789 -8.429 1.00 50.66 211 LYS A CA 1
ATOM 1691 C C . LYS A 1 211 ? -18.987 4.979 -8.673 1.00 50.66 211 LYS A C 1
ATOM 1693 O O . LYS A 1 211 ? -19.321 5.645 -7.670 1.00 50.66 211 LYS A O 1
#

Sequence (211 aa):
LAHPRSVATSWWPQFRPNNALARLGLDLGESGLEQDATILLSGAGQVPWFSRLRAVDWVGLNHNRLSGREAMSVEAMWKYIDSLGPDVAFSILPPAAPGSSGPESDVNFQGAHVQRTVRGRGSALFEHWNHERVVESFWREMVWLRERCEFATCYRLGDAWGDAWWVLVYVRKDSPYRERLLEVLSRSKRADPEEDLGAAFAYDPRLLGRK

Foldseek 3Di:
DDDPVCVVCVVPPVCQDLFFLSLQLQLLLVLVCQAVAEEEECDDDCNCVSNNYHYDYQLCPPPVCSVCPDDDALVRSLVVVVVVPHFKYKDQAFAFDPPDPALVRTQRSPAPSNVCVLVVQQDPSCVPPDSVSSRSNRNSVNPCCQPFWAWQAKAQRPDVRHRLTMTTMIGGPPDPCRVSSSVSSNPRPSTDDLVCQVVSGVDRRNCRPPD